Protein 2JGB (pdb70)

InterPro domains:
  IPR001040 Translation Initiation factor eIF- 4e [PF01652] (55-222)
  IPR001040 Translation Initiation factor eIF- 4e [PTHR11960] (13-221)
  IPR019770 Eukaryotic translation initiation factor 4E (eIF-4E), conserved site [PS00813] (112-135)
  IPR023398 Translation Initiation factor eIF- 4e-like [G3DSA:3.30.760.10] (18-225)
  IPR023398 Translation Initiation factor eIF- 4e-like [SSF55418] (24-225)

Organism: Homo sapiens (NCBI:txid9606)

Nearest PDB structures (foldseek):
  2jgb-assembly1_A  TM=1.005E+00  e=7.382E-39  Homo sapiens
  2jgc-assembly1_A  TM=1.004E+00  e=1.377E-33  Homo sapiens
  5nvm-assembly1_A  TM=9.340E-01  e=9.952E-32  Homo sapiens
  5nvk-assembly3_E  TM=9.654E-01  e=8.214E-31  Homo sapiens
  5nvn-assembly2_C  TM=9.743E-01  e=1.566E-30  Homo sapiens

GO terms:
  GO:0005515 protein binding (F, IPI)
  GO:0000340 RNA 7-methylguanosine cap binding (F, IDA)
  GO:0045947 negative regulation of translational initiation (P, IDA)
  GO:0060339 negative regulation of type I interferon-mediated signaling pathway (P, IDA)
  GO:0072344 rescue of stalled cytosolic ribosome (P, IDA)
  GO:0017148 negative regulation of translation (P, IMP)
  GO:0035278 miRNA-mediated gene silencing by inhibition of translation (P, IDA)
  GO:0000932 P-body (C, IDA)
  GO:0005737 cytoplasm (C, IDA)
  GO:0031625 ubiquitin protein ligase binding (F, IPI)
  GO:0008135 translation factor activity, RNA binding (F, TAS)
  GO:0000339 RNA cap binding (F, TAS)
  GO:0005829 cytosol (C, TAS)
  GO:0005829 cytosol (C, IDA)
  GO:0098808 mRNA cap binding (F, IDA)
  GO:0003723 RNA binding (F, HDA)

B-factor: mean 18.37, std 9.82, range [5.64, 50.0]

Secondary structure (DSSP, 8-state):
------TT--EEEEEEEEEEEEE-TT----HHHHHHHEEEEEEEEEHHHHHHHHTTSPPGGG--SEEEEEEEETT--SSTTSTTTTT-EEEEEEE-TT-HHHHHHHHHHHHHTT-S--TT-EEEEEEEE-SS-EEEEEEES-TT-HHHHHHHHHHHHHH--PPTT--EEEEEHHHHHH---------/-----HHHHHHGGG--

Solvent-accessible surface area: 11328 Å² total; per-residue (Å²): 254,94,47,104,54,17,155,95,43,65,58,14,56,41,38,2,5,0,19,42,0,117,30,75,47,71,114,134,79,67,36,128,50,59,64,166,48,13,124,116,65,12,29,0,2,0,1,13,38,1,7,177,50,23,69,157,34,86,109,3,44,101,30,89,45,24,0,8,8,4,0,0,17,86,74,20,88,2,11,85,92,27,112,20,0,104,104,1,0,42,26,7,2,99,5,153,92,71,44,2,16,187,6,1,22,17,1,0,2,6,3,1,0,14,57,4,75,18,38,92,23,13,0,0,0,10,1,11,8,28,108,142,38,2,13,1,6,2,18,1,80,46,19,95,49,150,82,12,16,32,86,1,83,42,2,2,167,163,41,8,129,44,34,128,139,36,137,39,80,52,53,36,1,82,77,18,104,165,125,165,124,130,135,150,140,121,42,116,63,95,23,79,117,148,67,2,48,102,6,117,138,54,148

Radius of gyration: 16.6 Å; Cα contacts (8 Å, |Δi|>4): 365; chains: 2; bounding box: 42×54×37 Å

CATH classification: 3.30.760.10

Foldseek 3Di:
DDAEDPDPFAFFPFKKWKKKFADAPDDPDDPVRVVVRMGTDDIHGGPVRVCVVVVPDDQPLRDDHFMKMKMFGPPADPDCPGLQNVQKWKKKWKAFRPFQRVLVVLVVVCVRVVVLPPPPFWTIKMWTDFDGIIMIMTMTRHHPPPVSVVSNVVSSVVRGDDDPPIDMDMDRVVNVVPDDVDDDHGD/DDDDDPVVVVVCVPDD

Structure (mmCIF, N/CA/C/O backbone):
data_2JGB
#
_entry.id   2JGB
#
_cell.length_a   43.499
_cell.length_b   49.299
_cell.length_c   103.767
_cell.angle_alpha   90.00
_cell.angle_beta   90.00
_cell.angle_gamma   90.00
#
_symmetry.space_group_name_H-M   'P 21 21 21'
#
loop_
_entity.id
_entity.type
_entity.pdbx_description
1 polymer 'EUKARYOTIC TRANSLATION INITIATION FACTOR 4E TYPE 2'
2 polymer 'EUKARYOTIC TRANSLATION INITIATION FACTOR 4E-BINDING PROTEIN 1'
3 non-polymer "7N-METHYL-8-HYDROGUANOSINE-5'-TRIPHOSPHATE"
4 water water
#
loop_
_atom_site.group_PDB
_atom_site.id
_atom_site.type_symbol
_atom_site.label_atom_id
_atom_site.label_alt_id
_atom_site.label_comp_id
_atom_site.label_asym_id
_atom_site.label_entity_id
_atom_site.label_seq_id
_atom_site.pdbx_PDB_ins_code
_atom_site.Cartn_x
_atom_site.Cartn_y
_atom_site.Cartn_z
_atom_site.occupancy
_atom_site.B_iso_or_equiv
_atom_site.auth_seq_id
_atom_site.auth_comp_id
_atom_site.auth_asym_id
_atom_site.auth_atom_id
_atom_site.pdbx_PDB_model_num
ATOM 1 N N . LYS A 1 6 ? 3.127 -14.518 18.338 1.00 40.45 45 LYS A N 1
ATOM 2 C CA . LYS A 1 6 ? 2.004 -13.543 18.448 1.00 40.26 45 LYS A CA 1
ATOM 3 C C . LYS A 1 6 ? 0.994 -13.660 17.302 1.00 39.67 45 LYS A C 1
ATOM 4 O O . LYS A 1 6 ? -0.215 -13.590 17.543 1.00 39.65 45 LYS A O 1
ATOM 10 N N . ALA A 1 7 ? 1.498 -13.837 16.074 1.00 38.80 46 ALA A N 1
ATOM 11 C CA . ALA A 1 7 ? 0.673 -13.854 14.849 1.00 37.57 46 ALA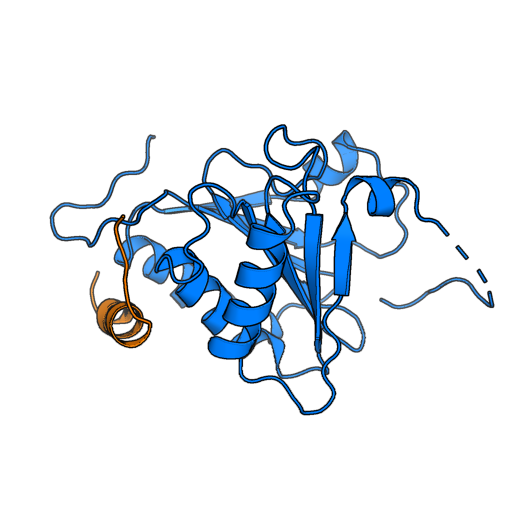 A CA 1
ATOM 12 C C . ALA A 1 7 ? -0.491 -14.849 14.905 1.00 36.61 46 ALA A C 1
ATOM 13 O O . ALA A 1 7 ? -0.293 -16.025 15.209 1.00 36.43 46 ALA A O 1
ATOM 15 N N . VAL A 1 8 ? -1.697 -14.366 14.601 1.00 35.23 47 VAL A N 1
ATOM 16 C CA . VAL A 1 8 ? -2.921 -15.161 14.750 1.00 33.93 47 VAL A CA 1
ATOM 17 C C . VAL A 1 8 ? -3.193 -15.961 13.468 1.00 33.14 47 VAL A C 1
ATOM 18 O O . VAL A 1 8 ? -3.256 -15.401 12.372 1.00 32.83 47 VAL A O 1
ATOM 22 N N . VAL A 1 9 ? -3.325 -17.276 13.624 1.00 32.40 48 VAL A N 1
ATOM 23 C CA . VAL A 1 9 ? -3.563 -18.208 12.513 1.00 31.93 48 VAL A CA 1
ATOM 24 C C . VAL A 1 9 ? -4.750 -19.129 12.847 1.00 31.55 48 VAL A C 1
ATOM 25 O O . VAL A 1 9 ? -5.048 -19.313 14.022 1.00 30.69 48 VAL A O 1
ATOM 29 N N . PRO A 1 10 ? -5.444 -19.687 11.823 1.00 31.14 49 PRO A N 1
ATOM 30 C CA . PRO A 1 10 ? -6.507 -20.627 12.202 1.00 31.25 49 PRO A CA 1
ATOM 31 C C . PRO A 1 10 ? -5.934 -21.891 12.855 1.00 31.43 49 PRO A C 1
ATOM 32 O O . PRO A 1 10 ? -4.906 -22.421 12.392 1.00 31.61 49 PRO A O 1
ATOM 36 N N . GLY A 1 11 ? -6.577 -22.360 13.923 1.00 31.15 50 GLY A N 1
ATOM 37 C CA . GLY A 1 11 ? -6.222 -23.655 14.534 1.00 30.52 50 GLY A CA 1
ATOM 38 C C . GLY A 1 11 ? -6.422 -24.827 13.568 1.00 30.51 50 GLY A C 1
ATOM 39 O O . GLY A 1 11 ? -7.073 -24.683 12.530 1.00 29.33 50 GLY A O 1
ATOM 40 N N . PRO A 1 12 ? -5.846 -26.004 13.899 1.00 30.86 51 PRO A N 1
ATOM 41 C CA . PRO A 1 12 ? -5.800 -27.180 13.002 1.00 30.47 51 PRO A CA 1
ATOM 42 C C . PRO A 1 12 ? -7.053 -27.448 12.144 1.00 29.28 51 PRO A C 1
ATOM 43 O O . PRO A 1 12 ? -6.950 -27.475 10.917 1.00 30.13 51 PRO A O 1
ATOM 47 N N . ALA A 1 13 ? -8.208 -27.621 12.785 1.00 27.44 52 ALA A N 1
ATOM 48 C CA . ALA A 1 13 ? -9.457 -28.025 12.122 1.00 24.94 52 ALA A CA 1
ATOM 49 C C . ALA A 1 13 ? -10.418 -26.846 11.875 1.00 23.13 52 ALA A C 1
ATOM 50 O O . ALA A 1 13 ? -11.583 -27.033 11.481 1.00 22.20 52 ALA A O 1
ATOM 52 N N . GLU A 1 14 ? -9.929 -25.638 12.126 1.00 20.77 53 GLU A N 1
ATOM 53 C CA . GLU A 1 14 ? -10.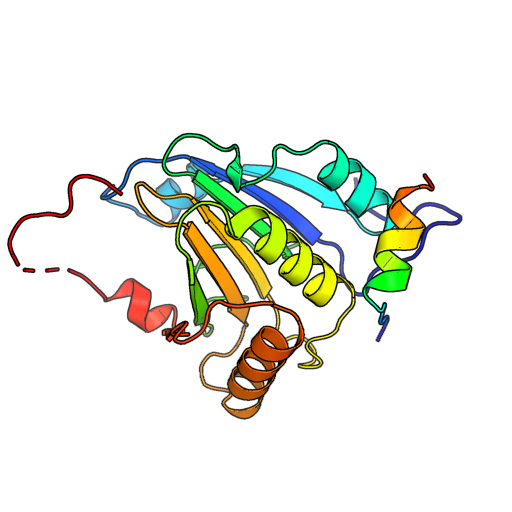802 -24.464 12.076 1.00 18.32 53 GLU A CA 1
ATOM 54 C C . GLU A 1 14 ? -11.051 -24.006 10.638 1.00 17.32 53 GLU A C 1
ATOM 55 O O . GLU A 1 14 ? -10.347 -24.434 9.704 1.00 16.56 53 GLU A O 1
ATOM 61 N N . HIS A 1 15 ? -12.066 -23.160 10.448 1.00 14.09 54 HIS A N 1
ATOM 62 C CA . HIS A 1 15 ? -12.430 -22.714 9.116 1.00 13.09 54 HIS A CA 1
ATOM 63 C C . HIS A 1 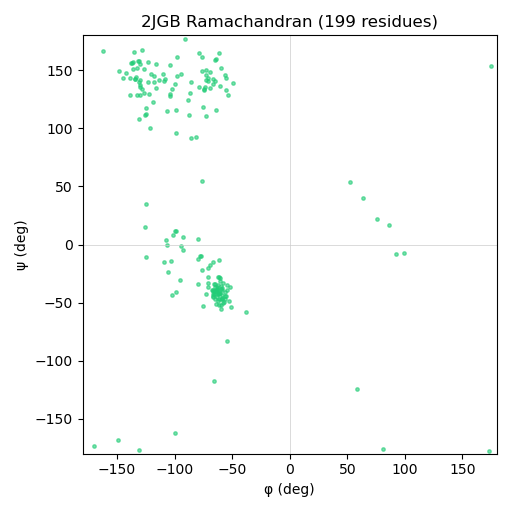15 ? -11.809 -21.329 8.907 1.00 12.25 54 HIS A C 1
ATOM 64 O O . HIS A 1 15 ? -12.175 -20.364 9.605 1.00 12.11 54 HIS A O 1
ATOM 71 N N . PRO A 1 16 ? -10.879 -21.222 7.945 1.00 11.78 55 PRO A N 1
ATOM 72 C CA . PRO A 1 16 ? -10.125 -19.986 7.778 1.00 11.05 55 PRO A CA 1
ATOM 73 C C . PRO A 1 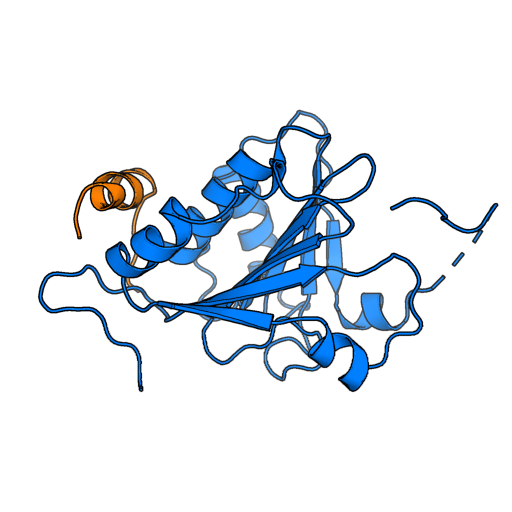16 ? -10.991 -18.872 7.180 1.00 10.16 55 PRO A C 1
ATOM 74 O O . PRO A 1 16 ? -11.919 -19.142 6.446 1.00 10.75 55 PRO A O 1
ATOM 78 N N . LEU A 1 17 ? -10.685 -17.631 7.531 1.00 9.25 56 LEU A N 1
ATOM 79 C CA . LEU A 1 17 ? -11.370 -16.498 6.933 1.00 9.23 56 LEU A CA 1
ATOM 80 C C . LEU A 1 17 ? -10.548 -15.878 5.792 1.00 8.80 56 LEU A C 1
ATOM 81 O O . LEU A 1 17 ? -9.325 -16.084 5.696 1.00 8.84 56 LEU A O 1
ATOM 86 N N . GLN A 1 18 ? -11.205 -15.099 4.939 1.00 7.61 57 GLN A N 1
ATOM 87 C CA . GLN A 1 18 ? -10.487 -14.362 3.894 1.00 8.59 57 GLN A CA 1
ATOM 88 C C . GLN A 1 18 ? -9.433 -13.410 4.496 1.00 8.44 57 GLN A C 1
ATOM 89 O O . GLN A 1 18 ? -8.337 -13.210 3.930 1.00 9.18 57 GLN A O 1
ATOM 95 N N . TYR A 1 19 ? -9.776 -12.799 5.634 1.00 8.75 58 TYR A N 1
ATOM 96 C CA . TYR A 1 19 ? -8.856 -11.878 6.326 1.00 8.37 58 TYR A CA 1
ATOM 97 C C . TYR A 1 19 ? -8.876 -12.164 7.833 1.00 8.66 58 TYR A C 1
ATOM 98 O O . TYR A 1 19 ? -9.868 -12.688 8.355 1.00 9.80 58 TYR A O 1
ATOM 107 N N . ASN A 1 20 ? -7.808 -11.786 8.523 1.00 8.02 59 ASN A N 1
ATOM 108 C CA . ASN A 1 20 ? -7.904 -11.663 9.981 1.00 9.51 59 ASN A CA 1
ATOM 109 C C . ASN A 1 20 ? -8.646 -10.373 10.322 1.00 9.23 59 ASN A C 1
ATOM 110 O O . ASN A 1 20 ? -8.567 -9.406 9.571 1.00 10.29 59 ASN A O 1
ATOM 115 N N . TYR A 1 21 ? -9.373 -10.368 11.440 1.00 8.66 60 TYR A N 1
ATOM 116 C CA . TYR A 1 21 ? -10.079 -9.157 11.881 1.00 8.00 60 TYR A CA 1
ATOM 117 C C . TYR A 1 21 ? -9.803 -8.861 13.334 1.00 8.09 60 TYR A C 1
ATOM 118 O O . TYR A 1 21 ? -9.436 -9.760 14.076 1.00 8.55 60 TYR A O 1
ATOM 127 N N . THR A 1 22 ? -9.997 -7.594 13.712 1.00 7.28 61 THR A N 1
ATOM 128 C CA . THR A 1 22 ? -9.781 -7.119 15.085 1.00 7.71 61 THR A CA 1
ATOM 129 C C . THR A 1 22 ? -11.044 -6.398 15.570 1.00 7.43 61 THR A C 1
ATOM 130 O O . THR A 1 22 ? -11.597 -5.567 14.833 1.00 6.56 61 THR A O 1
ATOM 134 N N . PHE A 1 23 ? -11.510 -6.773 16.767 1.00 7.26 62 PHE A N 1
ATOM 135 C CA . PHE A 1 23 ? -12.602 -6.060 17.462 1.00 8.25 62 PHE A CA 1
ATOM 136 C C . PHE A 1 23 ? -11.988 -4.904 18.244 1.00 8.74 62 PHE A C 1
ATOM 137 O O . PHE A 1 23 ? -10.933 -5.063 18.872 1.00 9.39 62 PHE A O 1
ATOM 145 N N . TRP A 1 24 ? -12.668 -3.769 18.221 1.00 9.34 63 TRP A N 1
ATOM 146 C CA . TRP A 1 24 ? -12.255 -2.583 18.974 1.00 9.44 63 TRP A CA 1
ATOM 147 C C . TRP A 1 24 ? -13.492 -2.071 19.713 1.00 10.00 63 TRP A C 1
ATOM 148 O O . TRP A 1 24 ? -14.630 -2.371 19.337 1.00 9.24 63 TRP A O 1
ATOM 159 N N . TYR A 1 25 ? -13.256 -1.313 20.779 1.00 10.70 64 TYR A N 1
ATOM 160 C CA . TYR A 1 25 ? -14.324 -0.746 21.590 1.00 11.57 64 TYR A CA 1
ATOM 161 C C . TYR A 1 25 ? -13.944 0.681 21.954 1.00 11.16 64 TYR A C 1
ATOM 162 O O . TYR A 1 25 ? -12.776 0.976 22.218 1.00 11.50 64 TYR A O 1
ATOM 171 N N . SER A 1 26 ? -14.946 1.542 21.987 1.00 11.33 65 SER A N 1
ATOM 172 C CA . SER A 1 26 ? -14.743 2.904 22.467 1.00 12.93 65 SER A CA 1
ATOM 173 C C . SER A 1 26 ? -15.942 3.404 23.271 1.00 12.83 65 SER A C 1
ATOM 174 O O . SER A 1 26 ? -17.074 2.980 23.065 1.00 11.64 65 SER A O 1
ATOM 177 N N . ARG A 1 27 ? -15.651 4.242 24.261 1.00 13.77 66 ARG A N 1
ATOM 178 C CA . ARG A 1 27 ? -16.702 4.926 25.018 1.00 15.25 66 ARG A CA 1
ATOM 179 C C . ARG A 1 27 ? -16.208 6.342 25.211 1.00 15.11 66 ARG A C 1
ATOM 180 O O . ARG A 1 27 ? -15.063 6.545 25.608 1.00 14.16 66 ARG A O 1
ATOM 188 N N . ARG A 1 28 ? -17.043 7.313 24.869 1.00 14.46 67 ARG A N 1
ATOM 189 C CA . ARG A 1 28 ? -16.700 8.718 25.099 1.00 15.90 67 ARG A CA 1
ATOM 190 C C . ARG A 1 28 ? -17.969 9.507 25.360 1.00 15.71 67 ARG A C 1
ATOM 191 O O . ARG A 1 28 ? -19.013 8.922 25.603 1.00 15.51 67 ARG A O 1
ATOM 199 N N . THR A 1 29 ? -17.869 10.837 25.345 1.00 15.87 68 THR A N 1
ATOM 200 C CA . THR A 1 29 ? -19.047 11.701 25.394 1.00 15.69 68 THR A CA 1
ATOM 201 C C . THR A 1 29 ? -19.135 12.512 24.093 1.00 16.28 68 THR A C 1
ATOM 202 O O . THR A 1 29 ? -18.118 12.693 23.406 1.00 17.14 68 THR A O 1
ATOM 206 N N . PRO A 1 30 ? -20.346 12.958 23.721 1.00 16.42 69 PRO A N 1
ATOM 207 C CA . PRO A 1 30 ? -20.445 13.717 22.464 1.00 17.17 69 PRO A CA 1
ATOM 208 C C . PRO A 1 30 ? -19.767 15.080 22.582 1.00 18.46 69 PRO A C 1
ATOM 209 O O . PRO A 1 30 ? -19.758 15.663 23.658 1.00 18.00 69 PRO A O 1
ATOM 213 N N . GLY A 1 31 ? -19.212 15.565 21.481 1.00 19.72 70 GLY A N 1
ATOM 214 C CA . GLY A 1 31 ? -18.769 16.951 21.383 1.00 22.76 70 GLY A CA 1
ATOM 215 C C . GLY A 1 31 ? -17.375 17.255 21.878 1.00 24.55 70 GLY A C 1
ATOM 216 O O . GLY A 1 31 ? -17.054 18.428 22.119 1.00 25.39 70 GLY A O 1
ATOM 217 N N . ARG A 1 32 ? -16.543 16.222 22.046 1.00 26.71 71 ARG A N 1
ATOM 218 C CA . ARG A 1 32 ? -15.166 16.417 22.513 1.00 28.84 71 ARG A CA 1
ATOM 219 C C . ARG A 1 32 ? -14.312 17.005 21.398 1.00 30.39 71 ARG A C 1
ATOM 220 O O . ARG A 1 32 ? -14.412 16.563 20.245 1.00 30.22 71 ARG A O 1
ATOM 228 N N . PRO A 1 33 ? -13.479 18.016 21.731 1.00 31.88 72 PRO A N 1
ATOM 229 C CA . PRO A 1 33 ? -12.500 18.506 20.777 1.00 32.80 72 PRO A CA 1
ATOM 230 C C . PRO A 1 33 ? -11.551 17.357 20.516 1.00 33.42 72 PRO A C 1
ATOM 231 O O . PRO A 1 33 ? -10.877 16.900 21.438 1.00 33.95 72 PRO A O 1
ATOM 235 N N . THR A 1 34 ? -11.532 16.873 19.281 1.00 33.78 73 THR A N 1
ATOM 236 C CA . THR A 1 34 ? -10.923 15.583 18.993 1.00 34.43 73 THR A CA 1
ATOM 237 C C . THR A 1 34 ? -9.860 15.662 17.899 1.00 34.71 73 THR A C 1
ATOM 238 O O . THR A 1 34 ? -10.178 15.898 16.730 1.00 35.01 73 THR A O 1
ATOM 242 N N . SER A 1 35 ? -8.607 15.455 18.295 1.00 34.69 74 SER A N 1
ATOM 243 C CA . SER A 1 35 ? -7.508 15.305 17.351 1.00 34.56 74 SER A CA 1
ATOM 244 C C . SER A 1 35 ? -7.336 13.821 17.018 1.00 34.50 74 SER A C 1
ATOM 245 O O . SER A 1 35 ? -8.039 12.971 17.575 1.00 34.05 74 SER A O 1
ATOM 248 N N . SER A 1 36 ? -6.403 13.521 16.115 1.00 34.43 75 SER A N 1
ATOM 249 C CA . SER A 1 36 ? -6.036 12.144 15.782 1.00 35.02 75 SER A CA 1
ATOM 250 C C . SER A 1 36 ? -5.556 11.390 17.013 1.00 35.08 75 SER A C 1
ATOM 251 O O . SER A 1 36 ? -6.019 10.282 17.298 1.00 34.88 75 SER A O 1
ATOM 254 N N . GLN A 1 37 ? -4.626 11.999 17.742 1.00 35.29 76 GLN A N 1
ATOM 255 C CA . GLN A 1 37 ? -3.987 11.324 18.868 1.00 35.73 76 GLN A CA 1
ATOM 256 C C . GLN A 1 37 ? -4.983 11.076 20.000 1.00 35.10 76 GLN A C 1
ATOM 257 O O . GLN A 1 37 ? -4.979 10.008 20.617 1.00 35.37 76 GLN A O 1
ATOM 263 N N . SER A 1 38 ? -5.852 12.046 20.255 1.00 34.46 77 SER A N 1
ATOM 264 C CA . SER A 1 38 ? -6.860 11.874 21.289 1.00 34.40 77 SER A CA 1
ATOM 265 C C . SER A 1 38 ? -7.880 10.793 20.914 1.00 34.20 77 SER A C 1
ATOM 266 O O . SER A 1 38 ? -8.260 9.980 21.769 1.00 33.98 77 SER A O 1
ATOM 269 N N . TYR A 1 39 ? -8.327 10.787 19.652 1.00 33.73 78 TYR A N 1
ATOM 270 C CA . TYR A 1 39 ? -9.279 9.768 19.210 1.00 33.46 78 TYR A CA 1
ATOM 271 C C . TYR A 1 39 ? -8.667 8.378 19.407 1.00 33.60 78 TYR A C 1
ATOM 272 O O . TYR A 1 39 ? -9.316 7.489 19.966 1.00 33.73 78 TYR A O 1
ATOM 281 N N . GLU A 1 40 ? -7.416 8.210 18.976 1.00 33.92 79 GLU A N 1
ATOM 282 C CA . GLU A 1 40 ? -6.731 6.920 19.076 1.00 34.53 79 GLU A CA 1
ATOM 283 C C . GLU A 1 40 ? -6.562 6.429 20.522 1.00 34.74 79 GLU A C 1
ATOM 284 O O . GLU A 1 40 ? -6.510 5.218 20.759 1.00 34.51 79 GLU A O 1
ATOM 290 N N . GLN A 1 41 ? -6.491 7.358 21.480 1.00 34.76 80 GLN A N 1
ATOM 291 C CA . GLN A 1 41 ? -6.363 6.977 22.895 1.00 35.08 80 GLN A CA 1
ATOM 292 C C . GLN A 1 41 ? -7.674 6.482 23.518 1.00 33.90 80 GLN A C 1
ATOM 293 O O . GLN A 1 41 ? -7.669 5.760 24.525 1.00 33.92 80 GLN A O 1
ATOM 299 N N . ASN A 1 42 ? -8.795 6.858 22.917 1.00 32.23 81 ASN A N 1
ATOM 300 C CA . ASN A 1 42 ? -10.086 6.459 23.442 1.00 30.38 81 ASN A CA 1
ATOM 301 C C . ASN A 1 42 ? -10.661 5.153 22.843 1.00 28.65 81 ASN A C 1
ATOM 302 O O . ASN A 1 42 ? -11.716 4.670 23.254 1.00 28.73 81 ASN A O 1
ATOM 307 N N . ILE A 1 43 ? -9.959 4.602 21.865 1.00 26.18 82 ILE A N 1
ATOM 308 C CA . ILE A 1 43 ? -10.362 3.350 21.247 1.00 24.31 82 ILE A CA 1
ATOM 309 C C . ILE A 1 43 ? -9.374 2.270 21.677 1.00 22.65 82 ILE A C 1
ATOM 310 O O . ILE A 1 43 ? -8.173 2.546 21.792 1.00 23.07 82 ILE A O 1
ATOM 315 N N . LYS A 1 44 ? -9.873 1.067 21.946 1.00 20.28 83 LYS A N 1
ATOM 316 C CA . LYS A 1 44 ? -9.023 -0.026 22.365 1.00 19.47 83 LYS A CA 1
ATOM 317 C C . LYS A 1 44 ? -9.308 -1.340 21.646 1.00 17.43 83 LYS A C 1
ATOM 318 O O . LYS A 1 44 ? -10.464 -1.658 21.376 1.00 14.61 83 LYS A O 1
ATOM 324 N N . GLN A 1 45 ? -8.235 -2.080 21.362 1.00 15.87 84 GLN A N 1
ATOM 325 C CA . GLN A 1 45 ? -8.326 -3.401 20.768 1.00 16.38 84 GLN A CA 1
ATOM 326 C C . GLN A 1 45 ? -8.781 -4.410 21.791 1.00 16.48 84 GLN A C 1
ATOM 327 O O . GLN A 1 45 ? -8.228 -4.471 22.899 1.00 16.97 84 GLN A O 1
ATOM 333 N N . ILE A 1 46 ? -9.752 -5.226 21.401 1.00 15.35 85 ILE A N 1
ATOM 334 C CA . ILE A 1 46 ? -10.336 -6.251 22.252 1.00 16.64 85 ILE A CA 1
ATOM 335 C C . ILE A 1 46 ? -9.715 -7.614 21.938 1.00 15.93 85 ILE A C 1
ATOM 336 O O . ILE A 1 46 ? -9.399 -8.421 22.841 1.00 16.39 85 ILE A O 1
ATOM 341 N N . GLY A 1 47 ? -9.522 -7.877 20.655 1.00 14.42 86 GLY A N 1
ATOM 342 C CA . GLY A 1 47 ? -9.074 -9.190 20.245 1.00 12.64 86 GLY A CA 1
ATOM 343 C C . GLY A 1 47 ? -9.024 -9.368 18.750 1.00 12.35 86 GLY A C 1
ATOM 344 O O . GLY A 1 47 ? -9.792 -8.744 18.035 1.00 11.37 86 GLY A O 1
ATOM 345 N N . THR A 1 48 ? -8.150 -10.265 18.304 1.00 11.21 87 THR A N 1
ATOM 346 C CA . THR A 1 48 ? -7.928 -10.497 16.876 1.00 11.07 87 THR A CA 1
ATOM 347 C C . THR A 1 48 ? -8.176 -11.957 16.588 1.00 10.84 87 THR A C 1
ATOM 348 O O . THR A 1 48 ? -7.752 -12.805 17.371 1.00 10.42 87 THR A O 1
ATOM 352 N N . PHE A 1 49 ? -8.813 -12.263 15.455 1.00 10.53 88 PHE A N 1
ATOM 353 C CA . PHE A 1 49 ? -9.127 -13.658 15.110 1.00 11.22 88 PHE A CA 1
ATOM 354 C C . PHE A 1 49 ? -8.866 -13.972 13.646 1.00 10.95 88 PHE A C 1
ATOM 355 O O . PHE A 1 49 ? -8.875 -13.073 12.817 1.00 11.19 88 PHE A O 1
ATOM 363 N N . ALA A 1 50 ? -8.649 -15.263 13.365 1.00 11.23 89 ALA A N 1
ATOM 364 C CA . ALA A 1 50 ? -8.238 -15.751 12.036 1.00 11.87 89 ALA A CA 1
ATOM 365 C C . ALA A 1 50 ? -9.175 -16.829 11.472 1.00 12.57 89 ALA A C 1
ATOM 366 O O . ALA A 1 50 ? -9.093 -17.210 10.270 1.00 14.00 89 ALA A O 1
ATOM 368 N N . SER A 1 51 ? -10.071 -17.322 12.310 1.00 10.97 90 SER A N 1
ATOM 369 C CA . SER A 1 51 ? -10.981 -18.376 11.879 1.00 9.64 90 SER A CA 1
ATOM 370 C C . SER A 1 51 ? -12.403 -18.082 12.332 1.00 9.27 90 SER A C 1
ATOM 371 O O . SER A 1 51 ? -12.629 -17.241 13.208 1.00 8.46 90 SER A O 1
ATOM 374 N N . VAL A 1 52 ? -13.345 -18.810 11.756 1.00 8.88 91 VAL A N 1
ATOM 375 C CA . VAL A 1 52 ? -14.757 -18.674 12.150 1.00 8.42 91 VAL A CA 1
ATOM 376 C C . VAL A 1 52 ? -14.910 -19.048 13.631 1.00 9.18 91 VAL A C 1
ATOM 377 O O . VAL A 1 52 ? -15.632 -18.397 14.387 1.00 8.97 91 VAL A O 1
ATOM 381 N N . GLU A 1 53 ? -14.230 -20.121 14.034 1.00 9.66 92 GLU A N 1
ATOM 382 C CA . GLU A 1 53 ? -14.358 -20.594 15.405 1.00 11.09 92 GLU A CA 1
ATOM 383 C C . GLU A 1 53 ? -13.768 -19.567 16.374 1.00 10.67 92 GLU A C 1
ATOM 384 O O . GLU A 1 53 ? -14.362 -19.324 17.446 1.00 10.62 92 GLU A O 1
ATOM 390 N N . GLN A 1 54 ? -12.644 -18.944 15.991 1.00 9.68 93 GLN A N 1
ATOM 391 C CA . GLN A 1 54 ? -12.030 -17.892 16.815 1.00 11.02 93 GLN A CA 1
ATOM 392 C C . GLN A 1 54 ? -12.936 -16.666 16.931 1.00 9.84 93 GLN A C 1
ATOM 393 O O . GLN A 1 54 ? -13.041 -16.059 18.002 1.00 11.15 93 GLN A O 1
ATOM 399 N N . PHE A 1 55 ? -13.587 -16.300 15.828 1.00 8.01 94 PHE A N 1
ATOM 400 C CA . PHE A 1 55 ? -14.630 -15.262 15.851 1.00 8.42 94 PHE A CA 1
ATOM 401 C C . PHE A 1 55 ? -15.680 -15.545 16.932 1.00 8.45 94 PHE A C 1
ATOM 402 O O . PHE A 1 55 ? -15.970 -14.681 17.768 1.00 8.27 94 PHE A O 1
ATOM 410 N N . TRP A 1 56 ? -16.249 -16.749 16.899 1.00 9.66 95 TRP A N 1
ATOM 411 C CA . TRP A 1 56 ? -17.341 -17.066 17.809 1.00 10.39 95 TRP A CA 1
ATOM 412 C C . TRP A 1 56 ? -16.823 -17.074 19.250 1.00 10.36 95 TRP A C 1
ATOM 413 O O . TRP A 1 56 ? -17.552 -16.691 20.178 1.00 11.42 95 TRP A O 1
ATOM 424 N N . ARG A 1 57 ? -15.581 -17.486 19.448 1.00 12.15 96 ARG A N 1
ATOM 425 C CA . ARG A 1 57 ? -15.003 -17.444 20.803 1.00 14.32 96 ARG A CA 1
ATOM 426 C C . ARG A 1 57 ? -15.055 -16.036 21.424 1.00 13.19 96 ARG A C 1
ATOM 427 O O . ARG A 1 57 ? -15.374 -15.885 22.603 1.00 14.64 96 ARG A O 1
ATOM 435 N N . PHE A 1 58 ? -14.770 -14.996 20.639 1.00 10.86 97 PHE A N 1
ATOM 436 C CA . PHE A 1 58 ? -14.930 -13.631 21.125 1.00 10.48 97 PHE A CA 1
ATOM 437 C C . PHE A 1 58 ? -16.390 -13.250 21.154 1.00 10.92 97 PHE A C 1
ATOM 438 O O . PHE A 1 58 ? -16.919 -12.846 22.196 1.00 11.72 97 PHE A O 1
ATOM 446 N N . TYR A 1 59 ? -17.050 -13.425 20.015 1.00 8.74 98 TYR A N 1
ATOM 447 C CA . TYR A 1 59 ? -18.370 -12.826 19.829 1.00 8.72 98 TYR A CA 1
ATOM 448 C C . TYR A 1 59 ? -19.409 -13.410 20.805 1.00 8.94 98 TYR A C 1
ATOM 449 O O . TYR A 1 59 ? -20.213 -12.666 21.354 1.00 9.28 98 TYR A O 1
ATOM 458 N N . SER A 1 60 ? -19.365 -14.725 21.044 1.00 9.75 99 SER A N 1
ATOM 459 C CA . SER A 1 60 ? -20.343 -15.385 21.939 1.00 11.01 99 SER A CA 1
ATOM 460 C C . SER A 1 60 ? -20.185 -14.936 23.407 1.00 11.98 99 SER A C 1
ATOM 461 O O . SER A 1 60 ? -21.061 -15.199 24.235 1.00 13.37 99 SER A O 1
ATOM 464 N N . HIS A 1 61 ? -19.053 -14.308 23.715 1.00 11.79 100 HIS A N 1
ATOM 465 C CA . HIS A 1 61 ? -18.777 -13.825 25.069 1.00 12.72 100 HIS A CA 1
ATOM 466 C C . HIS A 1 61 ? -18.856 -12.311 25.192 1.00 12.52 100 HIS A C 1
ATOM 467 O O . HIS A 1 61 ? -18.551 -11.772 26.255 1.00 12.84 100 HIS A O 1
ATOM 474 N N . MET A 1 62 ? -19.239 -11.625 24.120 1.00 11.30 101 MET A N 1
ATOM 475 C CA . MET A 1 62 ? -19.272 -10.183 24.145 1.00 12.94 101 MET A CA 1
ATOM 476 C C . MET A 1 62 ? -20.645 -9.663 24.507 1.00 11.45 101 MET A C 1
ATOM 477 O O . MET A 1 62 ? -21.672 -10.233 24.121 1.00 11.37 101 MET A O 1
ATOM 482 N N . VAL A 1 63 ? -20.663 -8.538 25.207 1.00 11.74 102 VAL A N 1
ATOM 483 C CA . VAL A 1 63 ? -21.915 -7.837 25.448 1.00 12.03 102 VAL A CA 1
ATOM 484 C C . VAL A 1 63 ? -22.503 -7.451 24.078 1.00 12.37 102 VAL A C 1
ATOM 485 O O . VAL A 1 63 ? -21.763 -6.998 23.188 1.00 12.51 102 VAL A O 1
ATOM 489 N N . ARG A 1 64 ? -23.800 -7.646 23.902 1.00 11.91 103 ARG A N 1
ATOM 490 C CA . ARG A 1 64 ? -24.456 -7.223 22.662 1.00 13.91 103 ARG A CA 1
ATOM 491 C C . ARG A 1 64 ? -24.531 -5.691 22.619 1.00 13.88 103 ARG A C 1
ATOM 492 O O . ARG A 1 64 ? -24.723 -5.058 23.657 1.00 13.27 103 ARG A O 1
ATOM 500 N N . PRO A 1 65 ? -24.368 -5.087 21.429 1.00 14.72 104 PRO A N 1
ATOM 501 C CA . PRO A 1 65 ? -24.289 -3.616 21.399 1.00 15.98 104 PRO A CA 1
ATOM 502 C C . PRO A 1 65 ? -25.539 -2.975 22.015 1.00 16.94 104 PRO A C 1
ATOM 503 O O . PRO A 1 65 ? -25.439 -1.929 22.668 1.00 17.68 104 PRO A O 1
ATOM 507 N N . GLY A 1 66 ? -26.697 -3.621 21.850 1.00 16.90 105 GLY A N 1
ATOM 508 C CA . GLY A 1 66 ? -27.956 -3.155 22.435 1.00 18.89 105 GLY A CA 1
ATOM 509 C C . GLY A 1 66 ? -27.964 -3.101 23.961 1.00 19.45 105 GLY A C 1
ATOM 510 O O . GLY A 1 66 ? -28.848 -2.466 24.571 1.00 20.51 105 GLY A O 1
ATOM 511 N N . ASP A 1 67 ? -26.960 -3.729 24.575 1.00 18.62 106 ASP A N 1
ATOM 512 C CA . ASP A 1 67 ? -26.860 -3.789 26.028 1.00 18.86 106 ASP A CA 1
ATOM 513 C C . ASP A 1 67 ? -25.756 -2.882 26.574 1.00 17.94 106 ASP A C 1
ATOM 514 O O . ASP A 1 67 ? -25.563 -2.809 27.792 1.00 18.72 106 ASP A O 1
ATOM 519 N N . LEU A 1 68 ? -25.042 -2.189 25.682 1.00 16.33 107 LEU A N 1
ATOM 520 C CA . LEU A 1 68 ? -23.988 -1.250 26.081 1.00 16.15 107 LEU A CA 1
ATOM 521 C C . LEU A 1 68 ? -24.608 0.006 26.669 1.00 16.39 107 LEU A C 1
ATOM 522 O O . LEU A 1 68 ? -25.677 0.437 26.239 1.00 16.71 107 LEU A O 1
ATOM 527 N N . THR A 1 69 ? -23.928 0.590 27.646 1.00 16.58 108 THR A N 1
ATOM 528 C CA . THR A 1 69 ? -24.365 1.851 28.198 1.00 17.20 108 THR A CA 1
ATOM 529 C C . THR A 1 69 ? -23.481 2.957 27.661 1.00 16.19 108 THR A C 1
ATOM 530 O O . THR A 1 69 ? -22.316 2.725 27.258 1.00 17.26 108 THR A O 1
ATOM 534 N N . GLY A 1 70 ? -24.030 4.161 27.631 1.00 14.86 109 GLY A N 1
ATOM 535 C CA . GLY A 1 70 ? -23.245 5.326 27.278 1.00 14.35 109 GLY A CA 1
ATOM 536 C C . GLY A 1 70 ? -23.093 5.457 25.775 1.00 13.05 109 GLY A C 1
ATOM 537 O O . GLY A 1 70 ? -23.653 4.653 25.008 1.00 12.95 109 GLY A O 1
ATOM 538 N N . HIS A 1 71 ? -22.306 6.456 25.396 1.00 12.12 110 HIS A N 1
ATOM 539 C CA . HIS A 1 71 ? -21.981 6.811 24.001 1.00 12.03 110 HIS A CA 1
ATOM 540 C C . HIS A 1 71 ? -20.792 5.925 23.635 1.00 11.39 110 HIS A C 1
ATOM 541 O O . HIS A 1 71 ? -19.615 6.280 23.868 1.00 10.56 110 HIS A O 1
ATOM 548 N N . SER A 1 72 ? -21.121 4.764 23.071 1.00 10.59 111 SER A N 1
ATOM 549 C CA . SER A 1 72 ? -20.187 3.633 22.998 1.00 11.13 111 SER A CA 1
ATOM 550 C C . SER A 1 72 ? -20.273 3.013 21.613 1.00 10.78 111 SER A C 1
ATOM 551 O O . SER A 1 72 ? -21.288 3.173 20.926 1.00 10.03 111 SER A O 1
ATOM 554 N N . ASP A 1 73 ? -19.209 2.331 21.209 1.00 9.55 112 ASP A N 1
ATOM 555 C CA . ASP A 1 73 ? -19.186 1.731 19.860 1.00 9.56 112 ASP A CA 1
ATOM 556 C C . ASP A 1 73 ? -18.355 0.445 19.870 1.00 9.26 112 ASP A C 1
ATOM 557 O O . ASP A 1 73 ? -17.361 0.329 20.630 1.00 9.67 112 ASP A O 1
ATOM 562 N N . PHE A 1 74 ? -18.726 -0.499 19.004 1.00 8.39 113 PHE A N 1
ATOM 563 C CA . PHE A 1 74 ? -17.847 -1.621 18.672 1.00 7.69 113 PHE A CA 1
ATOM 564 C C . PHE A 1 74 ? -17.403 -1.385 17.230 1.00 7.81 113 PHE A C 1
ATOM 565 O O . PHE A 1 74 ? -18.184 -0.848 16.435 1.00 8.34 113 PHE A O 1
ATOM 573 N N . HIS A 1 75 ? -16.183 -1.780 16.905 1.00 7.82 114 HIS A N 1
ATOM 574 C CA . HIS A 1 75 ? -15.666 -1.658 15.529 1.00 8.42 114 HIS A CA 1
ATOM 575 C C . HIS A 1 75 ? -15.085 -3.016 15.193 1.00 8.32 114 HIS A C 1
ATOM 576 O O . HIS A 1 75 ? -14.449 -3.638 16.040 1.00 10.10 114 HIS A O 1
ATOM 583 N N . LEU A 1 76 ? -15.294 -3.495 13.972 1.00 7.36 115 LEU A N 1
ATOM 584 C CA . LEU A 1 76 ? -14.694 -4.763 13.601 1.00 6.64 115 LEU A CA 1
ATOM 585 C C . LEU A 1 76 ? -14.022 -4.509 12.271 1.00 7.69 115 LEU A C 1
ATOM 586 O O . LEU A 1 76 ? -14.695 -4.286 11.276 1.00 6.75 115 LEU A O 1
ATOM 591 N N . PHE A 1 77 ? -12.693 -4.462 12.285 1.00 7.63 116 PHE A N 1
ATOM 592 C CA . PHE A 1 77 ? -11.947 -4.057 11.086 1.00 7.67 116 PHE A CA 1
ATOM 593 C C . PHE A 1 77 ? -10.898 -5.091 10.696 1.00 8.00 116 PHE A C 1
ATOM 594 O O . PHE A 1 77 ? -10.389 -5.805 11.556 1.00 8.56 116 PHE A O 1
ATOM 602 N N . LYS A 1 78 ? -10.586 -5.169 9.398 1.00 7.37 117 LYS A N 1
ATOM 603 C CA . LYS A 1 78 ? -9.486 -6.026 8.945 1.00 7.89 117 LYS A CA 1
ATOM 604 C C . LYS A 1 78 ? -8.243 -5.757 9.780 1.00 7.92 117 LYS A C 1
ATOM 605 O O . LYS A 1 78 ? -7.981 -4.601 10.120 1.00 7.76 117 LYS A O 1
ATOM 611 N N . GLU A 1 79 ? -7.526 -6.825 10.142 1.00 8.64 118 GLU A N 1
ATOM 612 C CA . GLU A 1 79 ? -6.291 -6.673 10.927 1.00 10.36 118 GLU A CA 1
ATOM 613 C C . GLU A 1 79 ? -5.347 -5.724 10.176 1.00 10.85 118 GLU A C 1
ATOM 614 O O . GLU A 1 79 ? -5.189 -5.849 8.964 1.00 10.69 118 GLU A O 1
ATOM 620 N N . GLY A 1 80 ? -4.775 -4.764 10.898 1.00 12.51 119 GLY A N 1
ATOM 621 C CA . GLY A 1 80 ? -3.863 -3.780 10.309 1.00 13.13 119 GLY A CA 1
ATOM 622 C C . GLY A 1 80 ? -4.533 -2.500 9.848 1.00 13.39 119 GLY A C 1
ATOM 623 O O . GLY A 1 80 ? -3.843 -1.549 9.4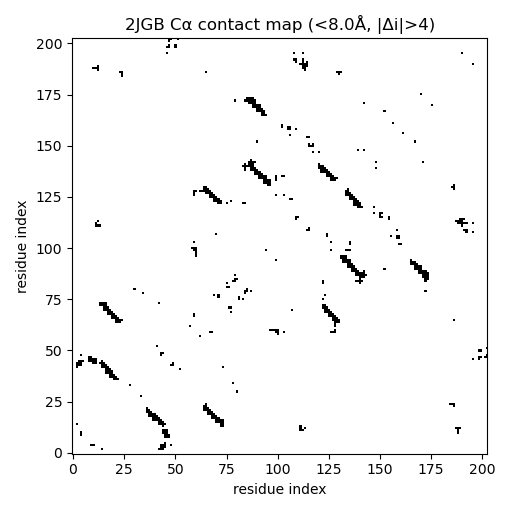33 1.00 15.22 119 GLY A O 1
ATOM 624 N N . ILE A 1 81 ? -5.863 -2.462 9.872 1.00 11.66 120 ILE A N 1
ATOM 625 C CA . ILE A 1 81 ? -6.584 -1.221 9.626 1.00 11.41 120 ILE A CA 1
ATOM 626 C C . ILE A 1 81 ? -7.194 -0.638 10.924 1.00 12.11 120 ILE A C 1
ATOM 627 O O . ILE A 1 81 ? -8.097 -1.232 11.549 1.00 11.22 120 ILE A O 1
ATOM 632 N N . LYS A 1 82 ? -6.701 0.524 11.325 1.00 12.06 121 LYS A N 1
ATOM 633 C CA . LYS A 1 82 ? -7.294 1.218 12.470 1.00 13.55 121 LYS A CA 1
ATOM 634 C C . LYS A 1 82 ? -8.650 1.813 12.081 1.00 13.00 121 LYS A C 1
ATOM 635 O O . LYS A 1 82 ? -8.789 2.319 10.965 1.00 12.99 121 LYS A O 1
ATOM 641 N N . PRO A 1 83 ? -9.641 1.770 12.992 1.00 14.16 122 PRO A N 1
ATOM 642 C CA . PRO A 1 83 ? -10.962 2.376 12.655 1.00 14.56 122 PRO A CA 1
ATOM 643 C C . PRO A 1 83 ? -10.950 3.897 12.733 1.00 15.23 122 PRO A C 1
ATOM 644 O O . PRO A 1 83 ? -11.771 4.500 13.452 1.00 14.57 122 PRO A O 1
ATOM 648 N N . MET A 1 84 ? -10.005 4.491 12.002 1.00 14.88 123 MET A N 1
ATOM 649 C CA . MET A 1 84 ? -9.837 5.940 11.946 1.00 17.11 123 MET A CA 1
ATOM 650 C C . MET A 1 84 ? -9.659 6.431 10.516 1.00 16.06 123 MET A C 1
ATOM 651 O O . MET A 1 84 ? -9.008 5.761 9.696 1.00 14.91 123 MET A O 1
ATOM 656 N N . TRP A 1 85 ? -10.209 7.621 10.240 1.00 16.86 124 TRP A N 1
ATOM 657 C CA . TRP A 1 85 ? -10.049 8.309 8.934 1.00 18.43 124 TRP A CA 1
ATOM 658 C C . TRP A 1 85 ? -8.576 8.439 8.507 1.00 18.54 124 TRP A C 1
ATOM 659 O O . TRP A 1 85 ? -8.248 8.339 7.324 1.00 19.20 124 TRP A O 1
ATOM 670 N N . GLU A 1 86 ? -7.701 8.659 9.484 1.00 19.12 125 GLU A N 1
ATOM 671 C CA . GLU A 1 86 ? -6.270 8.896 9.241 1.00 19.51 125 GLU A CA 1
ATOM 672 C C . GLU A 1 86 ? -5.514 7.673 8.744 1.00 19.18 125 GLU A C 1
ATOM 673 O O . GLU A 1 86 ? -4.413 7.809 8.205 1.00 19.33 125 GLU A O 1
ATOM 679 N N . ASP A 1 87 ? -6.091 6.486 8.925 1.00 17.01 126 ASP A N 1
ATOM 680 C CA . ASP A 1 87 ? -5.417 5.268 8.501 1.00 16.88 126 ASP A CA 1
ATOM 681 C C . ASP A 1 87 ? -5.289 5.281 6.982 1.00 16.94 126 ASP A C 1
ATOM 682 O O . ASP A 1 87 ? -6.208 5.713 6.287 1.00 16.32 126 ASP A O 1
ATOM 687 N N . ASP A 1 88 ? -4.149 4.809 6.468 1.00 18.34 127 ASP A N 1
ATOM 688 C CA . ASP A 1 88 ? -3.917 4.798 5.027 1.00 19.57 127 ASP A CA 1
ATOM 689 C C . ASP A 1 88 ? -5.017 4.088 4.245 1.00 18.66 127 ASP A C 1
ATOM 690 O O . ASP A 1 88 ? -5.334 4.477 3.118 1.00 18.33 127 ASP A O 1
ATOM 695 N N . ALA A 1 89 ? -5.589 3.038 4.837 1.00 17.26 128 ALA A N 1
ATOM 696 C CA . ALA A 1 89 ? -6.655 2.301 4.170 1.00 16.45 128 ALA A CA 1
ATOM 697 C C . ALA A 1 89 ? -7.962 3.079 4.095 1.00 15.60 128 ALA A C 1
ATOM 698 O O . ALA A 1 89 ? -8.825 2.725 3.310 1.00 17.33 128 ALA A O 1
ATOM 700 N N . ASN A 1 90 ? -8.123 4.086 4.953 1.00 14.17 129 ASN A N 1
ATOM 701 C CA . ASN A 1 90 ? -9.402 4.808 5.070 1.00 13.78 129 ASN A CA 1
ATOM 702 C C . ASN A 1 90 ? -9.367 6.230 4.512 1.00 15.07 129 ASN A C 1
ATOM 703 O O . ASN A 1 90 ? -10.419 6.857 4.327 1.00 13.96 129 ASN A O 1
ATOM 708 N N . LYS A 1 91 ? -8.159 6.744 4.278 1.00 15.33 130 LYS A N 1
ATOM 709 C CA . LYS A 1 91 ? -7.994 8.172 3.920 1.00 17.06 130 LYS A CA 1
ATOM 710 C C . LYS A 1 91 ? -8.830 8.631 2.712 1.00 16.66 130 LYS A C 1
ATOM 711 O O . LYS A 1 91 ? -9.378 9.737 2.732 1.00 18.40 130 LYS A O 1
ATOM 717 N N . ASN A 1 92 ? -8.956 7.795 1.683 1.00 16.04 131 ASN A N 1
ATOM 718 C CA . ASN A 1 92 ? -9.736 8.157 0.488 1.00 15.45 131 ASN A CA 1
ATOM 719 C C . ASN A 1 92 ? -11.141 7.548 0.501 1.00 13.48 131 ASN A C 1
ATOM 720 O O . ASN A 1 92 ? -11.852 7.544 -0.515 1.00 13.50 131 ASN A O 1
ATOM 725 N N . GLY A 1 93 ? -11.512 7.010 1.663 1.00 12.06 132 GLY A N 1
ATOM 726 C CA . GLY A 1 93 ? -12.703 6.204 1.757 1.00 11.16 132 GLY A CA 1
ATOM 727 C C . GLY A 1 93 ? -13.927 6.893 2.308 1.00 11.34 132 GLY A C 1
ATOM 728 O O . GLY A 1 93 ? -14.035 8.140 2.346 1.00 10.40 132 GLY A O 1
ATOM 729 N N . GLY A 1 94 ? -14.873 6.065 2.724 1.00 10.05 133 GLY A N 1
ATOM 730 C CA . GLY A 1 94 ? -16.129 6.576 3.253 1.00 9.80 133 GLY A CA 1
ATOM 731 C C . GLY A 1 94 ? -16.923 5.459 3.880 1.00 9.35 133 GLY A C 1
ATOM 732 O O . GLY A 1 94 ? -16.437 4.343 3.999 1.00 8.45 133 GLY A O 1
ATOM 733 N N . LYS A 1 95 ? -18.152 5.772 4.273 1.00 8.80 134 LYS A N 1
ATOM 734 C CA . LYS A 1 95 ? -19.003 4.817 4.972 1.00 9.29 134 LYS A CA 1
ATOM 735 C C . LYS A 1 95 ? -20.480 4.973 4.585 1.00 9.60 134 LYS A C 1
ATOM 736 O O . LYS A 1 95 ? -20.972 6.091 4.343 1.00 9.22 134 LYS A O 1
ATOM 742 N N . TRP A 1 96 ? -21.160 3.836 4.515 1.00 9.84 135 TRP A N 1
ATOM 743 C CA . TRP A 1 96 ? -22.626 3.789 4.518 1.00 9.60 135 TRP A CA 1
ATOM 744 C C . TRP A 1 96 ? -23.060 3.777 5.970 1.00 9.95 135 TRP A C 1
ATOM 745 O O . TRP A 1 96 ? -22.544 3.002 6.774 1.00 9.82 135 TRP A O 1
ATOM 756 N N . ILE A 1 97 ? -23.998 4.651 6.311 1.00 10.20 136 ILE A N 1
ATOM 757 C CA . ILE A 1 97 ? -24.569 4.638 7.642 1.00 11.60 136 ILE A CA 1
ATOM 758 C C . ILE A 1 97 ? -26.072 4.354 7.590 1.00 10.97 136 ILE A C 1
ATOM 759 O O . ILE A 1 97 ? -26.774 4.800 6.683 1.00 10.64 136 ILE A O 1
ATOM 764 N N . ILE A 1 98 ? -26.542 3.636 8.603 1.00 10.05 137 ILE A N 1
ATOM 765 C CA . ILE A 1 98 ? -27.960 3.360 8.786 1.00 10.75 137 ILE A CA 1
ATOM 766 C C . ILE A 1 98 ? -28.324 3.711 10.213 1.00 11.69 137 ILE A C 1
ATOM 767 O O . ILE A 1 98 ? -27.683 3.242 11.148 1.00 11.05 137 ILE A O 1
ATOM 772 N N . ARG A 1 99 ? -29.375 4.515 10.363 1.00 12.75 138 ARG A N 1
ATOM 773 C CA . ARG A 1 99 ? -29.814 4.970 11.680 1.00 14.89 138 ARG A CA 1
ATOM 774 C C . ARG A 1 99 ? -31.034 4.143 12.071 1.00 14.41 138 ARG A C 1
ATOM 775 O O . ARG A 1 99 ? -31.937 3.929 11.238 1.00 14.63 138 ARG A O 1
ATOM 783 N N . LEU A 1 100 ? -31.051 3.655 13.316 1.00 13.35 139 LEU A N 1
ATOM 784 C CA . LEU A 1 100 ? -32.049 2.699 13.786 1.00 13.76 139 LEU A CA 1
ATOM 785 C C . LEU A 1 100 ? -32.660 3.159 15.105 1.00 14.69 139 LEU A C 1
ATOM 786 O O . LEU A 1 100 ? -31.955 3.684 15.971 1.00 14.05 139 LEU A O 1
ATOM 791 N N . ARG A 1 101 ? -33.965 2.956 15.269 1.00 15.95 140 ARG A N 1
ATOM 792 C CA . ARG A 1 101 ? -34.580 3.123 16.595 1.00 18.01 140 ARG A CA 1
ATOM 793 C C . ARG A 1 101 ? -33.983 2.068 17.520 1.00 17.98 140 ARG A C 1
ATOM 794 O O . ARG A 1 101 ? -33.436 1.066 17.049 1.00 18.12 140 ARG A O 1
ATOM 802 N N . LYS A 1 102 ? -34.081 2.295 18.833 1.00 18.24 141 LYS A N 1
ATOM 803 C CA . LYS A 1 102 ? -33.593 1.329 19.813 1.00 18.71 141 LYS A CA 1
ATOM 804 C C . LYS A 1 102 ? -34.209 -0.068 19.673 1.00 18.65 141 LYS A C 1
ATOM 805 O O . LYS A 1 102 ? -35.377 -0.213 19.304 1.00 19.45 141 LYS A O 1
ATOM 811 N N . GLY A 1 103 ? -33.406 -1.089 19.961 1.00 17.76 142 GLY A N 1
ATOM 812 C CA . GLY A 1 103 ? -33.869 -2.471 19.958 1.00 17.00 142 GLY A CA 1
ATOM 813 C C . GLY A 1 103 ? -33.517 -3.234 18.693 1.00 16.54 142 GLY A C 1
ATOM 814 O O . GLY A 1 103 ? -33.728 -4.438 18.632 1.00 17.73 142 GLY A O 1
ATOM 815 N N . LEU A 1 104 ? -32.975 -2.545 17.689 1.00 15.21 143 LEU A N 1
ATOM 816 C CA . LEU A 1 104 ? -32.663 -3.198 16.413 1.00 14.30 143 LEU A CA 1
ATOM 817 C C . LEU A 1 104 ? -31.170 -3.459 16.149 1.00 13.86 143 LEU A C 1
ATOM 818 O O . LEU A 1 104 ? -30.818 -4.363 15.360 1.00 13.80 143 LEU A O 1
ATOM 823 N N . ALA A 1 105 ? -30.307 -2.678 16.810 1.00 12.93 144 ALA A N 1
ATOM 824 C CA . ALA A 1 105 ? -28.862 -2.718 16.551 1.00 12.47 144 ALA A CA 1
ATOM 825 C C . ALA A 1 105 ? -28.205 -4.086 16.778 1.00 11.83 144 ALA A C 1
ATOM 826 O O . ALA A 1 105 ? -27.293 -4.422 16.036 1.00 12.13 144 ALA A O 1
ATOM 828 N N . SER A 1 106 ? -28.606 -4.836 17.812 1.00 11.11 145 SER A N 1
ATOM 829 C CA . SER A 1 106 ? -27.908 -6.092 18.117 1.00 10.51 145 SER A CA 1
ATOM 830 C C . SER A 1 106 ? -28.083 -7.106 16.968 1.00 10.59 145 SER A C 1
ATOM 831 O O . SER A 1 106 ? -27.114 -7.694 16.489 1.00 9.51 145 SER A O 1
ATOM 834 N N . ARG A 1 107 ? -29.317 -7.251 16.501 1.00 10.19 146 ARG A N 1
ATOM 835 C CA . ARG A 1 107 ? -29.582 -8.142 15.362 1.00 11.45 146 ARG A CA 1
ATOM 836 C C . ARG A 1 107 ? -28.936 -7.651 14.062 1.00 10.64 146 ARG A C 1
ATOM 837 O O . ARG A 1 107 ? -28.384 -8.449 13.295 1.00 10.66 146 ARG A O 1
ATOM 845 N N . CYS A 1 108 ? -29.019 -6.347 13.816 1.00 9.63 147 CYS A N 1
ATOM 846 C CA . CYS A 1 108 ? -28.426 -5.756 12.613 1.00 11.17 147 CYS A CA 1
ATOM 847 C C . CYS A 1 108 ? -26.909 -5.940 12.607 1.00 9.59 147 CYS A C 1
ATOM 848 O O . CYS A 1 108 ? -26.305 -6.294 11.580 1.00 9.16 147 CYS A O 1
ATOM 851 N N . TRP A 1 109 ? -26.296 -5.731 13.768 1.00 8.66 148 TRP A N 1
ATOM 852 C CA . TRP A 1 109 ? -24.841 -5.852 13.881 1.00 8.89 148 TRP A CA 1
ATOM 853 C C . TRP A 1 109 ? -24.433 -7.287 13.586 1.00 7.99 148 TRP A C 1
ATOM 854 O O . TRP A 1 109 ? -23.502 -7.532 12.830 1.00 6.61 148 TRP A O 1
ATOM 865 N N . GLU A 1 110 ? -25.142 -8.247 14.160 1.00 8.17 149 GLU A N 1
ATOM 866 C CA . GLU A 1 110 ? -24.797 -9.645 13.896 1.00 8.18 149 GLU A CA 1
ATOM 867 C C . GLU A 1 110 ? -24.916 -9.949 12.395 1.00 7.59 149 GLU A C 1
ATOM 868 O O . GLU A 1 110 ? -24.004 -10.547 11.818 1.00 7.31 149 GLU A O 1
ATOM 874 N N . ASN A 1 111 ? -26.011 -9.528 11.767 1.00 7.34 150 ASN A N 1
ATOM 875 C CA . ASN A 1 111 ? -26.157 -9.784 10.332 1.00 6.98 150 ASN A CA 1
ATOM 876 C C . ASN A 1 111 ? -25.066 -9.137 9.490 1.00 7.15 150 ASN A C 1
ATOM 877 O O . ASN A 1 111 ? -24.532 -9.757 8.573 1.00 6.70 150 ASN A O 1
ATOM 882 N N . LEU A 1 112 ? -24.728 -7.899 9.840 1.00 6.57 151 LEU A N 1
ATOM 883 C CA . LEU A 1 112 ? -23.698 -7.154 9.147 1.00 6.96 151 LEU A CA 1
ATOM 884 C C . LEU A 1 112 ? -22.345 -7.856 9.248 1.00 6.86 151 LEU A C 1
ATOM 885 O O . LEU A 1 112 ? -21.686 -8.083 8.236 1.00 6.66 151 LEU A O 1
ATOM 890 N N . ILE A 1 113 ? -21.918 -8.202 10.464 1.00 6.20 152 ILE A N 1
ATOM 891 C CA . ILE A 1 113 ? -20.572 -8.753 10.621 1.00 7.59 152 ILE A CA 1
ATOM 892 C C . ILE A 1 113 ? -20.464 -10.173 10.037 1.00 6.96 152 ILE A C 1
ATOM 893 O O . ILE A 1 113 ? -19.419 -10.517 9.487 1.00 6.93 152 ILE A O 1
ATOM 898 N N . LEU A 1 114 ? -21.546 -10.960 10.100 1.00 6.80 153 LEU A N 1
ATOM 899 C CA . LEU A 1 114 ? -21.573 -12.287 9.434 1.00 6.59 153 LEU A CA 1
ATOM 900 C C . LEU A 1 114 ? -21.449 -12.196 7.895 1.00 6.61 153 LEU A C 1
ATOM 901 O O . LEU A 1 114 ? -20.747 -13.003 7.243 1.00 6.66 153 LEU A O 1
ATOM 906 N N . ALA A 1 115 ? -22.108 -11.188 7.341 1.00 6.76 154 ALA A N 1
ATOM 907 C CA . ALA A 1 115 ? -22.036 -10.911 5.903 1.00 7.60 154 ALA A CA 1
ATOM 908 C C . ALA A 1 115 ? -20.622 -10.461 5.539 1.00 7.78 154 ALA A C 1
ATOM 909 O O . ALA A 1 115 ? -20.068 -10.909 4.517 1.00 7.09 154 ALA A O 1
ATOM 911 N N . MET A 1 116 ? -20.065 -9.555 6.352 1.00 7.22 155 MET A N 1
ATOM 912 C CA . MET A 1 116 ? -18.711 -9.084 6.129 1.00 7.95 155 MET A CA 1
ATOM 913 C C . MET A 1 116 ? -17.700 -10.235 6.183 1.00 6.44 155 MET A C 1
ATOM 914 O O . MET A 1 116 ? -16.952 -10.463 5.231 1.00 6.67 155 MET A O 1
ATOM 919 N N . LEU A 1 117 ? -17.690 -10.976 7.295 1.00 6.45 156 LEU A N 1
ATOM 920 C CA . LEU A 1 117 ? -16.742 -12.098 7.456 1.00 8.05 156 LEU A CA 1
ATOM 921 C C . LEU A 1 117 ? -16.883 -13.177 6.394 1.00 8.06 156 LEU A C 1
ATOM 922 O O . LEU A 1 117 ? -15.877 -13.737 5.976 1.00 8.70 156 LEU A O 1
ATOM 927 N N . GLY A 1 118 ? -18.120 -13.472 6.000 1.00 7.53 157 GLY A N 1
ATOM 928 C CA . GLY A 1 118 ? -18.419 -14.457 4.951 1.00 8.18 157 GLY A CA 1
ATOM 929 C C . GLY A 1 118 ? -18.246 -13.972 3.521 1.00 8.81 157 GLY A C 1
ATOM 930 O O . GLY A 1 118 ? -18.605 -14.711 2.580 1.00 8.76 157 GLY A O 1
ATOM 931 N N . GLU A 1 119 ? -17.744 -12.736 3.341 1.00 7.78 158 GLU A N 1
ATOM 932 C CA . GLU A 1 119 ? -17.370 -12.214 2.009 1.00 10.45 158 GLU A CA 1
ATOM 933 C C . GLU A 1 119 ? -18.563 -12.084 1.057 1.00 11.39 158 GLU A C 1
ATOM 934 O O . GLU A 1 119 ? -18.477 -12.368 -0.167 1.00 16.34 158 GLU A O 1
ATOM 940 N N . GLN A 1 120 ? -19.677 -11.630 1.613 1.00 10.68 159 GLN A N 1
ATOM 941 C CA . GLN A 1 120 ? -20.913 -11.454 0.860 1.00 10.43 159 GLN A CA 1
ATOM 942 C C . GLN A 1 120 ? -20.926 -10.156 0.026 1.00 10.38 159 GLN A C 1
ATOM 943 O O . GLN A 1 120 ? -21.813 -9.969 -0.821 1.00 10.14 159 GLN A O 1
ATOM 949 N N . PHE A 1 121 ? -19.979 -9.258 0.282 1.00 10.87 160 PHE A N 1
ATOM 950 C CA . PHE A 1 121 ? -20.002 -7.947 -0.387 1.00 11.66 160 PHE A CA 1
ATOM 951 C C . PHE A 1 121 ? -19.450 -7.990 -1.827 1.00 13.08 160 PHE A C 1
ATOM 952 O O . PHE A 1 121 ? -19.937 -7.273 -2.705 1.00 14.50 160 PHE A O 1
ATOM 960 N N . MET A 1 122 ? -18.465 -8.845 -2.048 1.00 13.98 161 MET A N 1
ATOM 961 C CA . MET A 1 122 ? -17.876 -9.076 -3.391 1.00 13.62 161 MET A CA 1
ATOM 962 C C . MET A 1 122 ? -17.438 -7.771 -4.091 1.00 13.15 161 MET A C 1
ATOM 963 O O . MET A 1 122 ? -17.849 -7.457 -5.214 1.00 12.55 161 MET A O 1
ATOM 968 N N . VAL A 1 123 ? -16.621 -7.025 -3.363 1.00 11.23 162 VAL A N 1
ATOM 969 C CA . VAL A 1 123 ? -16.029 -5.779 -3.834 1.00 11.01 162 VAL A CA 1
ATOM 970 C C . VAL A 1 123 ? -14.497 -5.872 -3.686 1.00 10.38 162 VAL A C 1
ATOM 971 O O . VAL A 1 123 ? -13.821 -4.887 -3.376 1.00 10.14 162 VAL A O 1
ATOM 975 N N . GLY A 1 124 ? -13.954 -7.075 -3.901 1.00 9.99 163 GLY A N 1
ATOM 976 C CA . GLY A 1 124 ? -12.508 -7.265 -3.834 1.00 10.34 163 GLY A CA 1
ATOM 977 C C . GLY A 1 124 ? -11.957 -6.870 -2.472 1.00 9.77 163 GLY A C 1
ATOM 978 O O . GLY A 1 124 ? -12.438 -7.379 -1.439 1.00 10.59 163 GLY A O 1
ATOM 979 N N . GLU A 1 125 ? -10.986 -5.948 -2.468 1.00 10.06 164 GLU A N 1
ATOM 980 C CA . GLU A 1 125 ? -10.259 -5.567 -1.241 1.00 10.00 164 GLU A CA 1
ATOM 981 C C . GLU A 1 125 ? -10.896 -4.354 -0.547 1.00 9.39 164 GLU A C 1
ATOM 982 O O . GLU A 1 125 ? -10.332 -3.826 0.405 1.00 10.38 164 GLU A O 1
ATOM 988 N N . GLU A 1 126 ? -12.038 -3.910 -1.036 1.00 8.16 165 GLU A N 1
ATOM 989 C CA . GLU A 1 126 ? -12.576 -2.592 -0.647 1.00 8.77 165 GLU A CA 1
ATOM 990 C C . GLU A 1 126 ? -13.111 -2.443 0.771 1.00 8.45 165 GLU A C 1
ATOM 991 O O . GLU A 1 126 ? -13.121 -1.326 1.296 1.00 8.02 165 GLU A O 1
ATOM 997 N N . ILE A 1 127 ? -13.595 -3.523 1.387 1.00 8.15 166 ILE A N 1
ATOM 998 C CA . ILE A 1 127 ? -14.162 -3.369 2.730 1.00 8.42 166 ILE A CA 1
ATOM 999 C C . ILE A 1 127 ? -13.053 -3.056 3.720 1.00 8.29 166 ILE A C 1
ATOM 1000 O O . ILE A 1 127 ? -12.013 -3.714 3.709 1.00 9.62 166 ILE A O 1
ATOM 1005 N N . CYS A 1 128 ? -13.269 -2.079 4.595 1.00 6.66 167 CYS A N 1
ATOM 1006 C CA . CYS A 1 128 ? -12.299 -1.850 5.670 1.00 7.60 167 CYS A CA 1
ATOM 1007 C C . CYS A 1 128 ? -12.778 -2.417 7.009 1.00 7.05 167 CYS A C 1
ATOM 1008 O O . CYS A 1 128 ? -12.004 -3.056 7.743 1.00 7.65 167 CYS A O 1
ATOM 1011 N N . GLY A 1 129 ? -14.050 -2.197 7.318 1.00 7.25 168 GLY A N 1
ATOM 1012 C CA . GLY A 1 129 ? -14.586 -2.662 8.603 1.00 5.64 168 GLY A CA 1
ATOM 1013 C C . GLY A 1 129 ? -16.010 -2.168 8.832 1.00 6.16 168 GLY A C 1
ATOM 1014 O O . GLY A 1 129 ? -16.562 -1.469 7.997 1.00 6.35 168 GLY A O 1
ATOM 1015 N N . ALA A 1 130 ? -16.574 -2.498 9.993 1.00 6.74 169 ALA A N 1
ATOM 1016 C CA . ALA A 1 130 ? -17.963 -2.171 10.333 1.00 6.39 169 ALA A CA 1
ATOM 1017 C C . ALA A 1 130 ? -17.955 -1.574 11.743 1.00 7.06 169 ALA A C 1
ATOM 1018 O O . ALA A 1 130 ? -17.089 -1.906 12.547 1.00 6.77 169 ALA A O 1
ATOM 1020 N N . VAL A 1 131 ? -18.934 -0.719 12.015 1.00 7.68 170 VAL A N 1
ATOM 1021 C CA . VAL A 1 131 ? -19.059 -0.069 13.326 1.00 7.83 170 VAL A CA 1
ATOM 1022 C C . VAL A 1 131 ? -20.522 -0.165 13.747 1.00 8.31 170 VAL A C 1
ATOM 1023 O O . VAL A 1 131 ? -21.456 -0.068 12.908 1.00 8.53 170 VAL A O 1
ATOM 1027 N N . VAL A 1 132 ? -20.733 -0.380 15.041 1.00 7.36 171 VAL A N 1
ATOM 1028 C CA . VAL A 1 132 ? -22.063 -0.147 15.600 1.00 8.24 171 VAL A CA 1
ATOM 1029 C C . VAL A 1 132 ? -21.892 0.876 16.713 1.00 8.43 171 VAL A C 1
ATOM 1030 O O . VAL A 1 132 ? -21.027 0.707 17.592 1.00 8.10 171 VAL A O 1
ATOM 1034 N N . SER A 1 133 ? -22.723 1.910 16.641 1.00 9.42 172 SER A N 1
ATOM 1035 C CA . SER A 1 133 ? -22.643 3.076 17.553 1.00 10.30 172 SER A CA 1
ATOM 1036 C C . SER A 1 133 ? -23.941 3.195 18.337 1.00 11.09 172 SER A C 1
ATOM 1037 O O . SER A 1 133 ? -25.021 3.276 17.749 1.00 11.96 172 SER A O 1
ATOM 1040 N N . VAL A 1 134 ? -23.848 3.180 19.667 1.00 10.47 173 VAL A N 1
ATOM 1041 C CA . VAL A 1 134 ? -25.044 3.225 20.488 1.00 12.00 173 VAL A CA 1
ATOM 1042 C C . VAL A 1 134 ? -25.139 4.642 21.047 1.00 9.72 173 VAL A C 1
ATOM 1043 O O . VAL A 1 134 ? -24.174 5.164 21.622 1.00 10.38 173 VAL A O 1
ATOM 1047 N N . ARG A 1 135 ? -26.299 5.264 20.859 1.00 10.43 174 ARG A N 1
ATOM 1048 C CA . ARG A 1 135 ? -26.439 6.689 21.199 1.00 10.47 174 ARG A CA 1
ATOM 1049 C C . ARG A 1 135 ? -27.700 6.887 22.047 1.00 11.92 174 ARG A C 1
ATOM 1050 O O . ARG A 1 135 ? -28.346 5.920 22.386 1.00 12.20 174 ARG A O 1
ATOM 1058 N N . PHE A 1 136 ? -28.029 8.127 22.393 1.00 12.58 175 PHE A N 1
ATOM 1059 C CA . PHE A 1 136 ? -29.086 8.366 23.365 1.00 14.19 175 PHE A CA 1
ATOM 1060 C C . PHE A 1 136 ? -30.462 7.811 22.949 1.00 15.35 175 PHE A C 1
ATOM 1061 O O . PHE A 1 136 ? -31.089 7.058 23.703 1.00 16.46 175 PHE A O 1
ATOM 1069 N N . GLN A 1 137 ? -30.919 8.150 21.746 1.00 15.98 176 GLN A N 1
ATOM 1070 C CA . GLN A 1 137 ? -32.249 7.715 21.339 1.00 16.90 176 GLN A CA 1
ATOM 1071 C C . GLN A 1 137 ? -32.253 6.949 20.012 1.00 16.03 176 GLN A C 1
ATOM 1072 O O . GLN A 1 137 ? -33.295 6.734 19.400 1.00 16.35 176 GLN A O 1
ATOM 1078 N N . GLU A 1 138 ? -31.066 6.528 19.590 1.00 14.79 177 GLU A N 1
ATOM 1079 C CA . GLU A 1 138 ? -30.942 5.740 18.363 1.00 14.10 177 GLU A CA 1
ATOM 1080 C C . GLU A 1 138 ? -29.600 5.051 18.357 1.00 12.98 177 GLU A C 1
ATOM 1081 O O . GLU A 1 138 ? -28.691 5.410 19.148 1.00 11.69 177 GLU A O 1
ATOM 1087 N N . ASP A 1 139 ? -29.468 4.090 17.443 1.00 11.83 178 ASP A N 1
ATOM 1088 C CA . ASP A 1 139 ? -28.178 3.434 17.202 1.00 12.10 178 ASP A CA 1
ATOM 1089 C C . ASP A 1 139 ? -27.830 3.610 15.723 1.00 12.00 178 ASP A C 1
ATOM 1090 O O . ASP A 1 139 ? -28.712 3.883 14.908 1.00 12.64 178 ASP A O 1
ATOM 1095 N N . ILE A 1 140 ? -26.543 3.516 15.388 1.00 11.81 179 ILE A N 1
ATOM 1096 C CA . ILE A 1 140 ? -26.123 3.689 14.001 1.00 11.96 179 ILE A CA 1
ATOM 1097 C C . ILE A 1 140 ? -25.222 2.512 13.644 1.00 12.31 179 ILE A C 1
ATOM 1098 O O . ILE A 1 140 ? -24.352 2.114 14.426 1.00 12.41 179 ILE A O 1
ATOM 1103 N N . ILE A 1 141 ? -25.440 1.939 12.471 1.00 11.82 180 ILE A N 1
ATOM 1104 C CA . ILE A 1 141 ? -24.542 0.902 12.017 1.00 13.10 180 ILE A CA 1
ATOM 1105 C C . ILE A 1 141 ? -23.906 1.427 10.739 1.00 11.37 180 ILE A C 1
ATOM 1106 O O . ILE A 1 141 ? -24.568 2.074 9.934 1.00 9.67 180 ILE A O 1
ATOM 1111 N N . SER A 1 142 ? -22.612 1.170 10.588 1.00 10.45 181 SER A N 1
ATOM 1112 C CA . SER A 1 142 ? -21.836 1.708 9.477 1.00 10.01 181 SER A CA 1
ATOM 1113 C C . SER A 1 142 ? -20.936 0.624 8.888 1.00 9.88 181 SER A C 1
ATOM 1114 O O . SER A 1 142 ? -20.535 -0.336 9.576 1.00 8.03 181 SER A O 1
ATOM 1117 N N . ILE A 1 143 ? -20.653 0.764 7.595 1.00 8.45 182 ILE A N 1
ATOM 1118 C CA . ILE A 1 143 ? -19.647 -0.080 6.951 1.00 8.38 182 ILE A CA 1
ATOM 1119 C C . ILE A 1 143 ? -18.750 0.851 6.141 1.00 7.88 182 ILE A C 1
ATOM 1120 O O . ILE A 1 143 ? -19.264 1.732 5.408 1.00 7.04 182 ILE A O 1
ATOM 1125 N N . TRP A 1 144 ? -17.436 0.708 6.366 1.00 7.32 183 TRP A N 1
ATOM 1126 C CA . TRP A 1 144 ? -16.412 1.559 5.755 1.00 8.16 183 TRP A CA 1
ATOM 1127 C C . TRP A 1 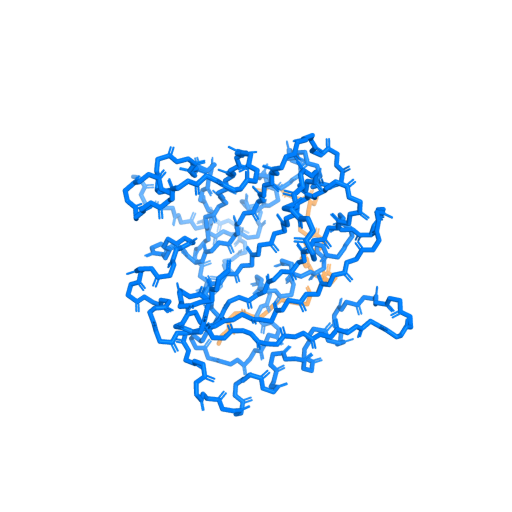144 ? -15.776 0.877 4.583 1.00 8.15 183 TRP A C 1
ATOM 1128 O O . TRP A 1 144 ? -15.408 -0.296 4.698 1.00 7.70 183 TRP A O 1
ATOM 1139 N N . ASN A 1 145 ? -15.553 1.613 3.493 1.00 8.12 184 ASN A N 1
ATOM 1140 C CA . ASN A 1 145 ? -14.732 1.080 2.390 1.00 8.90 184 ASN A CA 1
ATOM 1141 C C . ASN A 1 145 ? -13.595 2.028 1.966 1.00 9.53 184 ASN A C 1
ATOM 1142 O O . ASN A 1 145 ? -13.578 3.210 2.343 1.00 8.65 184 ASN A O 1
ATOM 1147 N N . LYS A 1 146 ? -12.672 1.498 1.166 1.00 9.77 185 LYS A N 1
ATOM 1148 C CA . LYS A 1 146 ? -11.392 2.177 0.889 1.00 12.02 185 LYS A CA 1
ATOM 1149 C C . LYS A 1 146 ? -11.519 3.393 -0.021 1.00 11.28 185 LYS A C 1
ATOM 1150 O O . LYS A 1 146 ? -10.843 4.402 0.204 1.00 11.29 185 LYS A O 1
ATOM 1156 N N . THR A 1 147 ? -12.325 3.265 -1.076 1.00 11.29 186 THR A N 1
ATOM 1157 C CA . THR A 1 147 ? -12.350 4.275 -2.145 1.00 12.13 186 THR A CA 1
ATOM 1158 C C . THR A 1 147 ? -13.747 4.844 -2.275 1.00 11.56 186 THR A C 1
ATOM 1159 O O . THR A 1 147 ? -14.639 4.218 -2.871 1.00 11.96 186 THR A O 1
ATOM 1163 N N . ALA A 1 148 ? -13.939 6.023 -1.702 1.00 12.22 187 ALA A N 1
ATOM 1164 C CA . ALA A 1 148 ? -15.249 6.699 -1.764 1.00 12.78 187 ALA A CA 1
ATOM 1165 C C . ALA A 1 148 ? -15.734 7.026 -3.186 1.00 13.03 187 ALA A C 1
ATOM 1166 O O . ALA A 1 148 ? -16.960 7.070 -3.431 1.00 13.97 187 ALA A O 1
ATOM 1168 N N . SER A 1 149 ? -14.791 7.289 -4.093 1.00 13.88 188 SER A N 1
ATOM 1169 C CA . SER A 1 149 ? -15.115 7.661 -5.487 1.00 15.75 188 SER A CA 1
ATOM 1170 C C . SER A 1 149 ? -15.531 6.482 -6.366 1.00 16.31 188 SER A C 1
ATOM 1171 O O . SER A 1 149 ? -15.977 6.695 -7.514 1.00 17.16 188 SER A O 1
ATOM 1174 N N . ASP A 1 150 ? -15.357 5.256 -5.854 1.00 16.03 189 ASP A N 1
ATOM 1175 C CA . ASP A 1 150 ? -15.674 4.062 -6.633 1.00 15.84 189 ASP A CA 1
ATOM 1176 C C . ASP A 1 150 ? -17.180 3.773 -6.585 1.00 15.99 189 ASP A C 1
ATOM 1177 O O . ASP A 1 150 ? -17.673 3.100 -5.681 1.00 14.17 189 ASP A O 1
ATOM 1182 N N . GLN A 1 151 ? -17.905 4.305 -7.570 1.00 16.55 190 GLN A N 1
ATOM 1183 C CA . GLN A 1 151 ? -19.368 4.224 -7.577 1.00 17.93 190 GLN A CA 1
ATOM 1184 C C . GLN A 1 151 ? -19.898 2.793 -7.713 1.00 16.52 190 GLN A C 1
ATOM 1185 O O . GLN A 1 151 ? -20.909 2.456 -7.084 1.00 16.31 190 GLN A O 1
ATOM 1191 N N . ALA A 1 152 ? -19.220 1.954 -8.506 1.00 15.49 191 ALA A N 1
ATOM 1192 C CA . ALA A 1 152 ? -19.585 0.531 -8.611 1.00 15.06 191 ALA A CA 1
ATOM 1193 C C . ALA A 1 152 ? -19.505 -0.144 -7.241 1.00 13.68 191 ALA A C 1
ATOM 1194 O O . ALA A 1 152 ? -20.399 -0.882 -6.845 1.00 13.88 191 ALA A O 1
ATOM 1196 N N . THR A 1 153 ? -18.414 0.126 -6.534 1.00 12.93 192 THR A N 1
ATOM 1197 C CA . THR A 1 153 ? -18.216 -0.427 -5.203 1.00 11.64 192 THR A CA 1
ATOM 1198 C C . THR A 1 153 ? -19.269 0.085 -4.208 1.00 11.33 192 THR A C 1
ATOM 1199 O O . THR A 1 153 ? -19.896 -0.700 -3.494 1.00 11.55 192 THR A O 1
ATOM 1203 N N . THR A 1 154 ? -19.456 1.400 -4.131 1.00 10.58 193 THR A N 1
ATOM 1204 C CA . THR A 1 154 ? -20.373 1.918 -3.115 1.00 10.56 193 THR A CA 1
ATOM 1205 C C . THR A 1 154 ? -21.811 1.452 -3.405 1.00 10.16 193 THR A C 1
ATOM 1206 O O . THR A 1 154 ? -22.568 1.129 -2.482 1.00 9.68 193 THR A O 1
ATOM 1210 N N . ALA A 1 155 ? -22.168 1.332 -4.692 1.00 9.72 194 ALA A N 1
ATOM 1211 C CA . ALA A 1 155 ? -23.502 0.830 -5.044 1.00 10.05 194 ALA A CA 1
ATOM 1212 C C . ALA A 1 155 ? -23.680 -0.650 -4.637 1.00 10.43 194 ALA A C 1
ATOM 1213 O O . ALA A 1 155 ? -24.736 -1.038 -4.097 1.00 10.54 194 ALA A O 1
ATOM 1215 N N . ARG A 1 156 ? -22.667 -1.462 -4.921 1.00 9.99 195 ARG A N 1
ATOM 1216 C CA . ARG A 1 156 ? -22.671 -2.894 -4.567 1.00 9.42 195 ARG A CA 1
ATOM 1217 C C . ARG A 1 156 ? -22.826 -3.068 -3.031 1.00 9.28 195 ARG A C 1
ATOM 1218 O O . ARG A 1 156 ? -23.585 -3.909 -2.556 1.00 8.34 195 ARG A O 1
ATOM 1226 N N . ILE A 1 157 ? -22.100 -2.262 -2.275 1.00 8.43 196 ILE A N 1
ATOM 1227 C CA . ILE A 1 157 ? -22.213 -2.282 -0.817 1.00 8.50 196 ILE A CA 1
ATOM 1228 C C . ILE A 1 157 ? -23.621 -1.911 -0.356 1.00 7.41 196 ILE A C 1
ATOM 1229 O O . ILE A 1 157 ? -24.204 -2.610 0.467 1.00 6.94 196 ILE A O 1
ATOM 1234 N N . ARG A 1 158 ? -24.188 -0.843 -0.901 1.00 8.36 197 ARG A N 1
ATOM 1235 C CA . ARG A 1 158 ? -25.544 -0.423 -0.538 1.00 9.03 197 ARG A CA 1
ATOM 1236 C C . ARG A 1 158 ? -26.537 -1.573 -0.792 1.00 9.41 197 ARG A C 1
ATOM 1237 O O . ARG A 1 158 ? -27.321 -1.937 0.090 1.00 8.45 197 ARG A O 1
ATOM 1245 N N . ASP A 1 159 ? -26.468 -2.163 -1.988 1.00 9.12 198 ASP A N 1
ATOM 1246 C CA . ASP A 1 159 ? -27.387 -3.258 -2.319 1.00 9.49 198 ASP A CA 1
ATOM 1247 C C . ASP A 1 159 ? -27.171 -4.465 -1.393 1.00 7.84 198 ASP A C 1
ATOM 1248 O O . ASP A 1 159 ? -28.128 -5.105 -0.987 1.00 8.36 198 ASP A O 1
ATOM 1253 N N . THR A 1 160 ? -25.919 -4.760 -1.048 1.00 8.02 199 THR A N 1
ATOM 1254 C CA . THR A 1 160 ? -25.646 -5.914 -0.184 1.00 8.07 199 THR A CA 1
ATOM 1255 C C . THR A 1 160 ? -26.273 -5.675 1.203 1.00 7.94 199 THR A C 1
ATOM 1256 O O . THR A 1 160 ? -26.884 -6.549 1.781 1.00 6.11 199 THR A O 1
ATOM 1260 N N . LEU A 1 161 ? -26.133 -4.459 1.728 1.00 8.03 200 LEU A N 1
ATOM 1261 C CA . LEU A 1 161 ? -26.776 -4.132 3.008 1.00 8.33 200 LEU A CA 1
ATOM 1262 C C . LEU A 1 161 ? -28.277 -4.375 2.949 1.00 8.31 200 LEU A C 1
ATOM 1263 O O . LEU A 1 161 ? -28.836 -4.960 3.870 1.00 9.15 200 LEU A O 1
ATOM 1268 N N . ARG A 1 162 ? -28.926 -3.948 1.860 1.00 8.94 201 ARG A N 1
ATOM 1269 C CA . ARG A 1 162 ? -30.361 -4.214 1.695 1.00 9.84 201 ARG A CA 1
ATOM 1270 C C . ARG A 1 162 ? -30.706 -5.705 1.677 1.00 9.53 201 ARG A C 1
ATOM 1271 O O . ARG A 1 162 ? -31.788 -6.132 2.161 1.00 10.09 201 ARG A O 1
ATOM 1279 N N . ARG A 1 163 ? -29.804 -6.485 1.093 1.00 8.76 202 ARG A N 1
ATOM 1280 C CA . ARG A 1 163 ? -29.951 -7.942 1.010 1.00 7.85 202 ARG A CA 1
ATOM 1281 C C . ARG A 1 163 ? -29.781 -8.692 2.323 1.00 8.27 202 ARG A C 1
ATOM 1282 O O . ARG A 1 163 ? -30.465 -9.697 2.542 1.00 8.04 202 ARG A O 1
ATOM 1290 N N . VAL A 1 164 ? -28.862 -8.234 3.173 1.00 8.01 203 VAL A N 1
ATOM 1291 C CA . VAL A 1 164 ? -28.503 -9.001 4.381 1.00 8.72 203 VAL A CA 1
ATOM 1292 C C . VAL A 1 164 ? -29.112 -8.468 5.682 1.00 9.50 203 VAL A C 1
ATOM 1293 O O . VAL A 1 164 ? -29.105 -9.143 6.704 1.00 9.31 203 VAL A O 1
ATOM 1297 N N . LEU A 1 165 ? -29.630 -7.246 5.628 1.00 9.72 204 LEU A N 1
ATOM 1298 C CA . LEU A 1 165 ? -30.224 -6.629 6.810 1.00 11.00 204 LEU A CA 1
ATOM 1299 C C . LEU A 1 165 ? -31.738 -6.552 6.670 1.00 12.86 204 LEU A C 1
ATOM 1300 O O . LEU A 1 165 ? -32.273 -6.283 5.584 1.00 11.84 204 LEU A O 1
ATOM 1305 N N . ASN A 1 166 ? -32.427 -6.763 7.780 1.00 14.74 205 ASN A N 1
ATOM 1306 C CA . ASN A 1 166 ? -33.876 -6.598 7.807 1.00 18.24 205 ASN A CA 1
ATOM 1307 C C . ASN A 1 166 ? -34.153 -5.238 8.399 1.00 19.30 205 ASN A C 1
ATOM 1308 O O . ASN A 1 166 ? -34.147 -5.080 9.616 1.00 20.24 205 ASN A O 1
ATOM 1313 N N . LEU A 1 167 ? -34.348 -4.255 7.519 1.00 20.06 206 LEU A N 1
ATOM 1314 C CA . LEU A 1 167 ? -34.511 -2.858 7.925 1.00 21.57 206 LEU A CA 1
ATOM 1315 C C . LEU A 1 167 ? -35.988 -2.450 7.993 1.00 23.59 206 LEU A C 1
ATOM 1316 O O . LEU A 1 167 ? -36.800 -2.936 7.194 1.00 23.51 206 LEU A O 1
ATOM 1321 N N . PRO A 1 168 ? -36.347 -1.568 8.951 1.00 25.11 207 PRO A N 1
ATOM 1322 C CA . PRO A 1 168 ? -37.732 -1.061 8.965 1.00 26.31 207 PRO A CA 1
ATOM 1323 C C . PRO A 1 168 ? -38.059 -0.350 7.659 1.00 27.70 207 PRO A C 1
ATOM 1324 O O . PRO A 1 168 ? -37.147 0.200 7.015 1.00 27.08 207 PRO A O 1
ATOM 1328 N N . PRO A 1 169 ? -39.349 -0.353 7.255 1.00 28.69 208 PRO A N 1
ATOM 1329 C CA . PRO A 1 169 ? -39.692 0.454 6.081 1.00 29.64 208 PRO A CA 1
ATOM 1330 C C . PRO A 1 169 ? -39.264 1.916 6.255 1.00 29.97 208 PRO A C 1
ATOM 1331 O O . PRO A 1 169 ? -39.317 2.461 7.367 1.00 30.60 208 PRO A O 1
ATOM 1335 N N . ASN A 1 170 ? -38.812 2.536 5.166 1.00 30.65 209 ASN A N 1
ATOM 1336 C CA . ASN A 1 170 ? -38.467 3.957 5.175 1.00 30.74 209 ASN A CA 1
ATOM 1337 C C . ASN A 1 170 ? -37.121 4.231 5.878 1.00 29.61 209 ASN A C 1
ATOM 1338 O O . ASN A 1 170 ? -36.838 5.347 6.338 1.00 30.17 209 ASN A O 1
ATOM 1343 N N . THR A 1 171 ? -36.284 3.193 5.951 1.00 28.27 210 THR A N 1
ATOM 1344 C CA . THR A 1 171 ? -34.935 3.347 6.482 1.00 26.00 210 THR A CA 1
ATOM 1345 C C . THR A 1 171 ? -34.037 4.047 5.465 1.00 25.32 210 THR A C 1
ATOM 1346 O O . THR A 1 171 ? -33.813 3.552 4.358 1.00 25.50 210 THR A O 1
ATOM 1350 N N . ILE A 1 172 ? -33.534 5.204 5.869 1.00 24.61 211 ILE A N 1
ATOM 1351 C CA . ILE A 1 172 ? -32.649 6.009 5.058 1.00 24.72 211 ILE A CA 1
ATOM 1352 C C . ILE A 1 172 ? -31.250 5.392 5.151 1.00 22.96 211 ILE A C 1
ATOM 1353 O O . ILE A 1 172 ? -30.809 5.012 6.230 1.00 23.39 211 ILE A O 1
ATOM 1358 N N . MET A 1 173 ? -30.561 5.271 4.028 1.00 21.02 212 MET A N 1
ATOM 1359 C CA . MET A 1 173 ? -29.146 4.946 4.095 1.00 19.57 212 MET A CA 1
ATOM 1360 C C . MET A 1 173 ? -28.443 6.167 3.579 1.00 18.29 212 MET A C 1
ATOM 1361 O O . MET A 1 173 ? -28.942 6.836 2.665 1.00 17.76 212 MET A O 1
ATOM 1366 N N . GLU A 1 174 ? -27.316 6.504 4.195 1.00 15.80 213 GLU A N 1
ATOM 1367 C CA . GLU A 1 174 ? -26.562 7.678 3.791 1.00 15.77 213 GLU A CA 1
ATOM 1368 C C . GLU A 1 174 ? -25.098 7.302 3.603 1.00 14.00 213 GLU A C 1
ATOM 1369 O O . GLU A 1 174 ? -24.560 6.553 4.421 1.00 12.96 213 GLU A O 1
ATOM 1375 N N . TYR A 1 175 ? -24.487 7.805 2.530 1.00 12.62 214 TYR A N 1
ATOM 1376 C CA . TYR A 1 175 ? -23.035 7.594 2.312 1.00 12.09 214 TYR A CA 1
ATOM 1377 C C . TYR A 1 175 ? -22.313 8.887 2.644 1.00 12.80 214 TYR A C 1
ATOM 1378 O O . TYR A 1 175 ? -22.694 9.942 2.127 1.00 13.07 214 TYR A O 1
ATOM 1387 N N . LYS A 1 176 ? -21.275 8.796 3.478 1.00 13.69 215 LYS A N 1
ATOM 1388 C CA . LYS A 1 176 ? -20.466 9.948 3.909 1.00 15.01 215 LYS A CA 1
ATOM 1389 C C . LYS A 1 176 ? -18.989 9.676 3.590 1.00 15.04 215 LYS A C 1
ATOM 1390 O O . LYS A 1 176 ? -18.417 8.697 4.091 1.00 13.21 215 LYS A O 1
ATOM 1396 N N . THR A 1 177 ? -18.391 10.496 2.729 1.00 15.23 216 THR A N 1
ATOM 1397 C CA . THR A 1 177 ? -16.939 10.410 2.515 1.00 16.14 216 THR A CA 1
ATOM 1398 C C . THR A 1 177 ? -16.222 10.930 3.751 1.00 15.57 216 THR A C 1
ATOM 1399 O O . THR A 1 177 ? -16.667 11.917 4.377 1.00 16.26 216 THR A O 1
ATOM 1403 N N . HIS A 1 178 ? -15.124 10.276 4.119 1.00 14.72 217 HIS A N 1
ATOM 1404 C CA . HIS A 1 178 ? -14.416 10.665 5.332 1.00 14.98 217 HIS A CA 1
ATOM 1405 C C . HIS A 1 178 ? -13.882 12.087 5.206 1.00 15.56 217 HIS A C 1
ATOM 1406 O O . HIS A 1 178 ? -13.927 12.848 6.179 1.00 15.24 217 HIS A O 1
ATOM 1413 N N . THR A 1 179 ? -13.437 12.460 4.011 1.00 16.94 218 THR A N 1
ATOM 1414 C CA . THR A 1 179 ? -13.016 13.863 3.798 1.00 20.06 218 THR A CA 1
ATOM 1415 C C . THR A 1 179 ? -14.148 14.889 3.996 1.00 21.17 218 THR A C 1
ATOM 1416 O O . THR A 1 179 ? -13.888 15.983 4.491 1.00 22.33 218 THR A O 1
ATOM 1420 N N . ASP A 1 180 ? -15.382 14.538 3.627 1.00 21.91 219 ASP A N 1
ATOM 1421 C CA . ASP A 1 180 ? -16.559 15.380 3.935 1.00 22.83 219 ASP A CA 1
ATOM 1422 C C . ASP A 1 180 ? -16.831 15.421 5.443 1.00 23.39 219 ASP A C 1
ATOM 1423 O O . ASP A 1 180 ? -17.192 16.467 5.989 1.00 23.07 219 ASP A O 1
ATOM 1428 N N . SER A 1 181 ? -16.648 14.275 6.106 1.00 23.93 220 SER A N 1
ATOM 1429 C CA . SER A 1 181 ? -16.811 14.155 7.562 1.00 24.54 220 SER A CA 1
ATOM 1430 C C . SER A 1 181 ? -15.848 15.040 8.336 1.00 25.54 220 SER A C 1
ATOM 1431 O O . SER A 1 181 ? -16.235 15.671 9.342 1.00 25.34 220 SER A O 1
ATOM 1434 N N . ILE A 1 182 ? -14.602 15.087 7.872 1.00 25.92 221 ILE A N 1
ATOM 1435 C CA . ILE A 1 182 ? -13.560 15.892 8.524 1.00 28.01 221 ILE A CA 1
ATOM 1436 C C . ILE A 1 182 ? -13.905 17.387 8.563 1.00 29.44 221 ILE A C 1
ATOM 1437 O O . ILE A 1 182 ? -13.703 18.045 9.592 1.00 29.39 221 ILE A O 1
ATOM 1442 N N . LYS A 1 183 ? -14.448 17.903 7.458 1.00 31.30 222 LYS A N 1
ATOM 1443 C CA . LYS A 1 183 ? -14.696 19.343 7.286 1.00 33.23 222 LYS A CA 1
ATOM 1444 C C . LYS A 1 183 ? -16.120 19.779 7.669 1.00 35.18 222 LYS A C 1
ATOM 1445 O O . LYS A 1 183 ? -16.470 20.966 7.581 1.00 34.95 222 LYS A O 1
ATOM 1451 N N . MET A 1 184 ? -16.933 18.809 8.076 1.00 37.16 223 MET A N 1
ATOM 1452 C CA . MET A 1 184 ? -18.294 19.054 8.531 1.00 39.95 223 MET A CA 1
ATOM 1453 C C . MET A 1 184 ? -18.278 19.670 9.935 1.00 40.34 223 MET A C 1
ATOM 1454 O O . MET A 1 184 ? -17.543 19.187 10.805 1.00 40.59 223 MET A O 1
ATOM 1459 N N . PRO A 1 185 ? -19.078 20.739 10.160 1.00 41.30 224 PRO A N 1
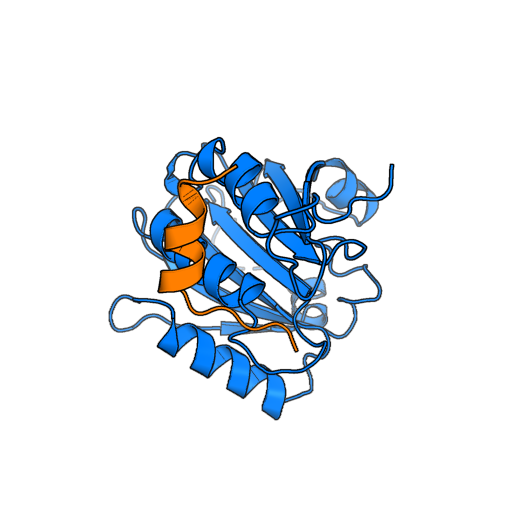ATOM 1460 C CA . PRO A 1 185 ? -19.296 21.259 11.520 1.00 41.84 224 PRO A CA 1
ATOM 1461 C C . PRO A 1 185 ? -20.045 20.271 12.414 1.00 42.28 224 PRO A C 1
ATOM 1462 O O . PRO A 1 185 ? -20.028 20.422 13.639 1.00 42.86 224 PRO A O 1
ATOM 1466 N N . GLY A 1 189 ? -30.466 24.638 15.876 1.00 45.83 228 GLY A N 1
ATOM 1467 C CA . GLY A 1 189 ? -30.390 25.868 16.656 1.00 45.59 228 GLY A CA 1
ATOM 1468 C C . GLY A 1 189 ? -29.480 25.698 17.859 1.00 45.44 228 GLY A C 1
ATOM 1469 O O . GLY A 1 189 ? -28.300 26.060 17.796 1.00 45.55 228 GLY A O 1
ATOM 1470 N N . PRO A 1 190 ? -30.019 25.137 18.962 1.00 44.97 229 PRO A N 1
ATOM 1471 C CA . PRO A 1 190 ? -29.225 24.866 20.165 1.00 44.42 229 PRO A CA 1
ATOM 1472 C C . PRO A 1 190 ? -28.135 23.821 19.914 1.00 43.71 229 PRO A C 1
ATOM 1473 O O . PRO A 1 190 ? -28.231 23.052 18.952 1.00 43.98 229 PRO A O 1
ATOM 1477 N N . GLN A 1 191 ? -27.108 23.804 20.762 1.00 42.62 230 GLN A N 1
ATOM 1478 C CA . GLN A 1 191 ? -26.082 22.770 20.702 1.00 41.22 230 GLN A CA 1
ATOM 1479 C C . GLN A 1 191 ? -26.691 21.423 21.077 1.00 40.06 230 GLN A C 1
ATOM 1480 O O . GLN A 1 191 ? -27.565 21.355 21.949 1.00 40.20 230 GLN A O 1
ATOM 1486 N N . ARG A 1 192 ? -26.243 20.361 20.405 1.00 38.17 231 ARG A N 1
ATOM 1487 C CA . ARG A 1 192 ? -26.713 18.996 20.671 1.00 36.11 231 ARG A CA 1
ATOM 1488 C C . ARG A 1 192 ? -26.140 18.483 21.993 1.00 33.61 231 ARG A C 1
ATOM 1489 O O . ARG A 1 192 ? -24.937 18.209 22.094 1.00 34.04 231 ARG A O 1
ATOM 1497 N N . LEU A 1 193 ? -26.998 18.339 22.994 1.00 30.13 232 LEU A N 1
ATOM 1498 C CA . LEU A 1 193 ? -26.515 18.050 24.345 1.00 26.92 232 LEU A CA 1
ATOM 1499 C C . LEU A 1 193 ? -26.506 16.582 24.735 1.00 24.50 232 LEU A C 1
ATOM 1500 O O . LEU A 1 193 ? -25.685 16.174 25.544 1.00 23.56 232 LEU A O 1
ATOM 1505 N N . LEU A 1 194 ? -27.433 15.811 24.186 1.00 21.63 233 LEU A N 1
ATOM 1506 C CA . LEU A 1 194 ? -27.586 14.408 24.570 1.00 20.02 233 LEU A CA 1
ATOM 1507 C C . LEU A 1 194 ? -27.502 13.520 23.350 1.00 19.16 233 LEU A C 1
ATOM 1508 O O . LEU A 1 194 ? -28.400 13.539 22.523 1.00 18.60 233 LEU A O 1
ATOM 1513 N N . PHE A 1 195 ? -26.445 12.725 23.262 1.00 18.40 234 PHE A N 1
ATOM 1514 C CA . PHE A 1 195 ? -26.245 11.859 22.110 1.00 18.70 234 PHE A CA 1
ATOM 1515 C C . PHE A 1 195 ? -25.258 10.779 22.489 1.00 18.60 234 PHE A C 1
ATOM 1516 O O . PHE A 1 195 ? -25.591 9.603 22.533 1.00 18.63 234 PHE A O 1
ATOM 1525 N N . ARG B 2 1 ? -11.581 -16.577 -3.519 1.00 12.25 51 ARG B N 1
ATOM 1526 C CA . ARG B 2 1 ? -12.031 -15.942 -2.234 1.00 12.49 51 ARG B CA 1
ATOM 1527 C C . ARG B 2 1 ? -12.706 -17.000 -1.339 1.00 11.05 51 ARG B C 1
ATOM 1528 O O . ARG B 2 1 ? -13.427 -17.872 -1.846 1.00 12.04 51 ARG B O 1
ATOM 1536 N N . ILE B 2 2 ? -12.502 -16.896 -0.020 1.00 10.21 52 ILE B N 1
ATOM 1537 C CA . ILE B 2 2 ? -13.156 -17.777 0.930 1.00 10.16 52 ILE B CA 1
ATOM 1538 C C . ILE B 2 2 ? -14.517 -17.172 1.315 1.00 10.46 52 ILE B C 1
ATOM 1539 O O . ILE B 2 2 ? -14.590 -16.096 1.943 1.00 9.01 52 ILE B O 1
ATOM 1544 N N . ILE B 2 3 ? -15.582 -17.842 0.882 1.00 9.39 53 ILE B N 1
ATOM 1545 C CA . ILE B 2 3 ? -16.935 -17.301 1.048 1.00 11.03 53 ILE B CA 1
ATOM 1546 C C . ILE B 2 3 ? -17.725 -18.219 1.954 1.00 11.00 53 ILE B C 1
ATOM 1547 O O . ILE B 2 3 ? -17.698 -19.429 1.755 1.00 11.31 53 ILE B O 1
ATOM 1552 N N . TYR B 2 4 ? -18.450 -17.657 2.930 1.00 10.15 54 TYR B N 1
ATOM 1553 C CA . TYR B 2 4 ? -19.343 -18.467 3.777 1.00 9.95 54 TYR B CA 1
ATOM 1554 C C . TYR B 2 4 ? -20.746 -17.876 3.812 1.00 10.13 54 TYR B C 1
ATOM 1555 O O . TYR B 2 4 ? -20.899 -16.681 4.050 1.00 8.85 54 TYR B O 1
ATOM 1564 N N . ASP B 2 5 ? -21.773 -18.716 3.648 1.00 10.44 55 ASP B N 1
ATOM 1565 C CA . ASP B 2 5 ? -23.149 -18.239 3.807 1.00 11.84 55 ASP B CA 1
ATOM 1566 C C . ASP B 2 5 ? -23.467 -18.069 5.292 1.00 10.38 55 ASP B C 1
ATOM 1567 O O . ASP B 2 5 ? -22.748 -18.597 6.146 1.00 10.99 55 ASP B O 1
ATOM 1572 N N . ARG B 2 6 ? -24.513 -17.303 5.597 1.00 10.15 56 ARG B N 1
ATOM 1573 C CA . ARG B 2 6 ? -24.885 -17.058 6.998 1.00 10.85 56 ARG B CA 1
ATOM 1574 C C . ARG B 2 6 ? -25.136 -18.371 7.772 1.00 10.85 56 ARG B C 1
ATOM 1575 O O . ARG B 2 6 ? -24.685 -18.538 8.891 1.00 9.70 56 ARG B O 1
ATOM 1583 N N . LYS B 2 7 ? -25.896 -19.274 7.165 1.00 11.44 57 LYS B N 1
ATOM 1584 C CA . LYS B 2 7 ? -26.243 -20.546 7.801 1.00 13.70 57 LYS B CA 1
ATOM 1585 C C . LYS B 2 7 ? -24.983 -21.320 8.228 1.00 12.38 57 LYS B C 1
ATOM 1586 O O . LYS B 2 7 ? -24.916 -21.789 9.361 1.00 12.30 57 LYS B O 1
ATOM 1592 N N . PHE B 2 8 ? -23.980 -21.378 7.351 1.00 11.90 58 PHE B N 1
ATOM 1593 C CA . PHE B 2 8 ? -22.752 -22.100 7.657 1.00 12.60 58 PHE B CA 1
ATOM 1594 C C . PHE B 2 8 ? -22.044 -21.486 8.863 1.00 12.06 58 PHE B C 1
ATOM 1595 O O . PHE B 2 8 ? -21.642 -22.194 9.802 1.00 11.74 58 PHE B O 1
ATOM 1603 N N . LEU B 2 9 ? -21.901 -20.159 8.826 1.00 9.88 59 LEU B N 1
ATOM 1604 C CA . LEU B 2 9 ? -21.312 -19.426 9.937 1.00 10.47 59 LEU B CA 1
ATOM 1605 C C . LEU B 2 9 ? -22.006 -19.743 11.275 1.00 10.32 59 LEU B C 1
ATOM 1606 O O . LEU B 2 9 ? -21.336 -20.010 12.272 1.00 11.07 59 LEU B O 1
ATOM 1611 N N . MET B 2 10 ? -23.333 -19.699 11.288 1.00 10.42 60 MET B N 1
ATOM 1612 C CA . MET B 2 10 ? -24.106 -20.008 12.501 1.00 11.85 60 MET B CA 1
ATOM 1613 C C . MET B 2 10 ? -23.898 -21.453 12.979 1.00 13.76 60 MET B C 1
ATOM 1614 O O . MET B 2 10 ? -23.840 -21.723 14.196 1.00 13.84 60 MET B O 1
ATOM 1619 N N . GLU B 2 11 ? -23.804 -22.367 12.020 1.00 14.01 61 GLU B N 1
ATOM 1620 C CA . GLU B 2 11 ? -23.525 -23.773 12.326 1.00 16.42 61 GLU B CA 1
ATOM 1621 C C . GLU B 2 11 ? -22.177 -23.990 13.032 1.00 16.54 61 GLU B C 1
ATOM 1622 O O . GLU B 2 11 ? -22.061 -24.920 13.849 1.00 17.81 61 GLU B O 1
ATOM 1628 N N . CYS B 2 12 ? -21.194 -23.114 12.781 1.00 15.01 62 CYS B N 1
ATOM 1629 C CA . CYS B 2 12 ? -19.878 -23.178 13.419 1.00 16.30 62 CYS B CA 1
ATOM 1630 C C . CYS B 2 12 ? -19.828 -22.651 14.861 1.00 16.69 62 CYS B C 1
ATOM 1631 O O . CYS B 2 12 ? -18.814 -22.805 15.523 1.00 16.09 62 CY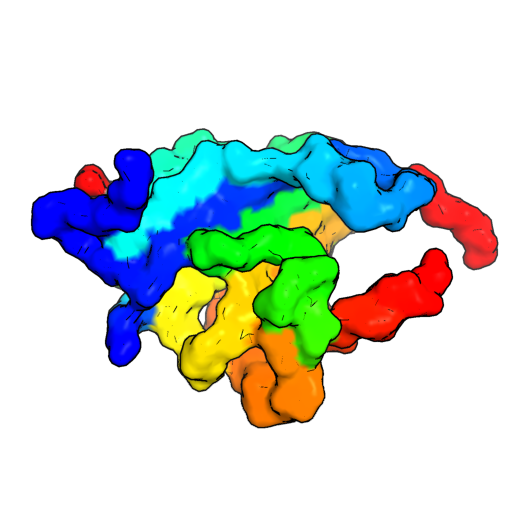S B O 1
ATOM 1634 N N . ARG B 2 13 ? -20.903 -22.007 15.307 1.00 18.62 63 ARG B N 1
ATOM 1635 C CA . ARG B 2 13 ? -21.011 -21.414 16.637 1.00 21.93 63 ARG B CA 1
ATOM 1636 C C . ARG B 2 13 ? -20.898 -22.484 17.723 1.00 23.39 63 ARG B C 1
ATOM 1637 O O . ARG B 2 13 ? -20.445 -22.213 18.833 1.00 23.10 63 ARG B O 1
ATOM 1645 N N . ASN B 2 14 ? -21.297 -23.706 17.390 1.00 26.23 64 ASN B N 1
ATOM 1646 C CA . ASN B 2 14 ? -21.371 -24.761 18.389 1.00 29.97 64 ASN B CA 1
ATOM 1647 C C . ASN B 2 14 ? -20.179 -25.703 18.394 1.00 32.17 64 ASN B C 1
ATOM 1648 O O . ASN B 2 14 ? -20.212 -26.753 19.031 1.00 33.53 64 ASN B O 1
ATOM 1653 N N . SER B 2 15 ? -19.132 -25.318 17.668 1.00 34.83 65 SER B N 1
ATOM 1654 C CA . SER B 2 15 ? -17.844 -26.009 17.695 1.00 36.76 65 SER B CA 1
ATOM 1655 C C . SER B 2 15 ? -16.702 -25.083 18.134 1.00 38.41 65 SER B C 1
ATOM 1656 O O . SER B 2 15 ? -16.731 -23.864 17.857 1.00 38.39 65 SER B O 1
ATOM 1659 N N . PRO B 2 16 ? -15.700 -25.658 18.835 1.00 39.69 66 PRO B N 1
ATOM 1660 C CA . PRO B 2 16 ? -14.487 -24.927 19.198 1.00 40.59 66 PRO B CA 1
ATOM 1661 C C . PRO B 2 16 ? -13.434 -24.984 18.081 1.00 41.02 66 PRO B C 1
ATOM 1662 O O . PRO B 2 16 ? -12.395 -24.307 18.163 1.00 41.57 66 PRO B O 1
#

Sequence (203 aa):
KAVVPGPAEHPLQYNYTFWYSRRTPGRPTSSQSYEQNIKQIGTFASVEQFWRFYSHMVRPGDLTGHSDFHLFKEGIKPMWEDDANKNGGKWIIRLRKGLASRCWENLILAMLGEQFMVGEEICGAVVSVRFQEDIISIWNKTASDQATTARIRDTLRRVLNLPPNTIMEYKTHTDSIKMPGPQRLLFRIIYDRKFLMECRNSP